Protein AF-A0A2G5SXM6-F1 (afdb_monomer_lite)

Secondary structure (DSSP, 8-state):
---------PPPHHHHHHHHHHHHHHHHHHHHHHHHHHHHHHHS-HHHHHHHHHHHHHHHHHHHHHHHHHTSSS--HHHHHHHHHHHHHHIIIIIIHHHHHHHHHHTSSTTSS-HHHHHHHHHHHHHHHH-GGGS-SGGGSPP---TTS-HHHHTT------SS-TT------SS--S---S---PPPPPP---------S---------S----GGGS--PPTTS-GGG----

Sequence (234 aa):
MDESGEEGYEPTSFLRGLYRSRCDKAIYAFEKAVETFRDYTIMHSHKFFSIPLTVSRTALALCLKIRDEISKENPDYALLADLTDQLLDYKRHVYDTMGSIAYHCIMENEWGFSRENLILTFEKWTNLLVDPASVSPDDRATVIYSDEDGEFWKIFKIQDIDILSDYSEDVVDYIEDEDNDDSNDVPPMPPTIQYENFQPGSRSASPAFSEDDDSFDKFISFRLGEFKEFDCSF

Foldseek 3Di:
DDDPDPPDDDDDPVLLVQLLVLLVLQLVLLVVLLVVLVVCLVQWFVLLSVLSNVLSVVLNVLSVVLNVQSPDPDHDVVVNVVSLVVSQCSCQLQLQLLLLLLCCLAVVDPQHPDLVSSVSSSVLNVVCVVDSPPRDPSSSDGDDDDPVNDPVSLSSPPPRSRSNDPPPPDPDDRDPPVDDDDDPDDDDDDDDDDDDDDDPDDDDDDPPPPVPDPDPVVRTDDDAPPDPRNPPDD

pLDDT: mean 70.7, std 22.88, range [26.72, 97.19]

Organism: NCBI:txid1611254

Structure (mmCIF, N/CA/C/O backbone):
data_AF-A0A2G5SXM6-F1
#
_entry.id   AF-A0A2G5SXM6-F1
#
loop_
_atom_site.group_PDB
_atom_site.id
_atom_site.type_symbol
_atom_site.label_atom_id
_atom_site.label_alt_id
_atom_site.label_comp_id
_atom_site.label_asym_id
_atom_site.label_entity_id
_atom_site.label_seq_id
_atom_site.pdbx_PDB_ins_code
_atom_site.Cartn_x
_atom_site.Cartn_y
_atom_site.Cartn_z
_atom_site.occupancy
_atom_site.B_iso_or_equiv
_atom_site.auth_seq_id
_atom_site.auth_comp_id
_atom_site.auth_asym_id
_atom_site.auth_atom_id
_atom_site.pdbx_PDB_model_num
ATOM 1 N N . MET A 1 1 ? -34.418 -20.746 35.468 1.00 43.62 1 MET A N 1
ATOM 2 C CA . MET A 1 1 ? -34.054 -20.405 34.083 1.00 43.62 1 MET A CA 1
ATOM 3 C C . MET A 1 1 ? -33.124 -19.234 34.247 1.00 43.62 1 MET A C 1
ATOM 5 O O . MET A 1 1 ? -33.606 -18.148 34.527 1.00 43.62 1 MET A O 1
ATOM 9 N N . ASP A 1 2 ? -31.828 -19.529 34.297 1.00 41.00 2 ASP A N 1
ATOM 10 C CA . ASP A 1 2 ? -30.791 -18.523 34.494 1.00 41.00 2 ASP A CA 1
ATOM 11 C C . ASP A 1 2 ? -30.528 -17.849 33.151 1.00 41.00 2 ASP A C 1
ATOM 13 O O . ASP A 1 2 ? -30.200 -18.513 32.167 1.00 41.00 2 ASP A O 1
ATOM 17 N N . GLU A 1 3 ? -30.742 -16.539 33.118 1.00 45.81 3 GLU A N 1
ATOM 18 C CA . GLU A 1 3 ? -30.325 -15.656 32.038 1.00 45.81 3 GLU A CA 1
ATOM 19 C C . GLU A 1 3 ? -28.817 -15.437 32.192 1.00 45.81 3 GLU A C 1
ATOM 21 O O . GLU A 1 3 ? -28.362 -14.667 33.036 1.00 45.81 3 GLU A O 1
ATOM 26 N N . SER A 1 4 ? -28.024 -16.168 31.413 1.00 43.78 4 SER A N 1
ATOM 27 C CA . SER A 1 4 ? -26.605 -15.880 31.239 1.00 43.78 4 SER A CA 1
ATOM 28 C C . SER A 1 4 ? -26.474 -14.603 30.410 1.00 43.78 4 SER A C 1
ATOM 30 O O . SER A 1 4 ? -26.594 -14.642 29.186 1.00 43.78 4 SER A O 1
ATOM 32 N N . GLY A 1 5 ? -26.275 -13.474 31.090 1.00 44.53 5 GLY A N 1
ATOM 33 C CA . GLY A 1 5 ? -25.822 -12.241 30.463 1.00 44.53 5 GLY A CA 1
ATOM 34 C C . GLY A 1 5 ? -24.415 -12.445 29.913 1.00 44.53 5 GLY A C 1
ATOM 35 O O . GLY A 1 5 ? -23.471 -12.629 30.678 1.00 44.53 5 GLY A O 1
ATOM 36 N N . GLU A 1 6 ? -24.286 -12.448 28.590 1.00 42.56 6 GLU A N 1
ATOM 37 C CA . GLU A 1 6 ? -23.007 -12.229 27.921 1.00 42.56 6 GLU A CA 1
ATOM 38 C C . GLU A 1 6 ? -22.594 -10.779 28.201 1.00 42.56 6 GLU A C 1
ATOM 40 O O . GLU A 1 6 ? -23.066 -9.842 27.557 1.00 42.56 6 GLU A O 1
ATOM 45 N N . GLU A 1 7 ? -21.764 -10.577 29.225 1.00 43.94 7 GLU A N 1
ATOM 46 C CA . GLU A 1 7 ? -21.039 -9.321 29.398 1.00 43.94 7 GLU A CA 1
ATOM 47 C C . GLU A 1 7 ? -20.079 -9.180 28.215 1.00 43.94 7 GLU A C 1
ATOM 49 O O . GLU A 1 7 ? -19.069 -9.881 28.120 1.00 43.94 7 GLU A O 1
ATOM 54 N N . GLY A 1 8 ? -20.438 -8.294 27.283 1.00 43.34 8 GLY A N 1
ATOM 55 C CA . GLY A 1 8 ? -19.554 -7.853 26.215 1.00 43.34 8 GLY A CA 1
ATOM 56 C C . GLY A 1 8 ? -18.250 -7.357 26.827 1.00 43.34 8 GLY A C 1
ATOM 57 O O . GLY A 1 8 ? -18.243 -6.444 27.650 1.00 43.34 8 GLY A O 1
ATOM 58 N N . TYR A 1 9 ? -17.152 -8.009 26.463 1.00 48.31 9 TYR A N 1
ATOM 59 C CA . TYR A 1 9 ? -15.819 -7.663 26.926 1.00 48.31 9 TYR A CA 1
ATOM 60 C C . TYR A 1 9 ? -15.445 -6.307 26.317 1.00 48.31 9 TYR A C 1
ATOM 62 O O . TYR A 1 9 ? -15.043 -6.248 25.159 1.00 48.31 9 TYR A O 1
ATOM 70 N N . GLU A 1 10 ? -15.628 -5.206 27.051 1.00 55.06 10 GLU A N 1
ATOM 71 C CA . GLU A 1 10 ? -15.102 -3.905 26.636 1.00 55.06 10 GLU A CA 1
ATOM 72 C C . GLU A 1 10 ? -13.575 -3.916 26.804 1.00 55.06 10 GLU A C 1
ATOM 74 O O . GLU A 1 10 ? -13.075 -4.088 27.923 1.00 55.06 10 GLU A O 1
ATOM 79 N N . PRO A 1 11 ? -12.798 -3.735 25.723 1.00 56.97 11 PRO A N 1
ATOM 80 C CA . PRO A 1 11 ? -11.355 -3.608 25.805 1.00 56.97 11 PRO A CA 1
ATOM 81 C C . PRO A 1 11 ? -10.974 -2.491 26.767 1.00 56.97 11 PRO A C 1
ATOM 83 O O . PRO A 1 11 ? -11.432 -1.352 26.662 1.00 56.97 11 PRO A O 1
ATOM 86 N N . THR A 1 12 ? -10.113 -2.837 27.721 1.00 65.56 12 THR A N 1
ATOM 87 C CA . THR A 1 12 ? -9.579 -1.887 28.698 1.00 65.56 12 THR A CA 1
ATOM 88 C C . THR A 1 12 ? -8.982 -0.658 27.997 1.00 65.56 12 THR A C 1
ATOM 90 O O . THR A 1 12 ? -8.478 -0.745 26.875 1.00 65.56 12 THR A O 1
ATOM 93 N N . SER A 1 13 ? -8.982 0.501 28.665 1.00 70.19 13 SER A N 1
ATOM 94 C CA . SER A 1 13 ? -8.405 1.751 28.133 1.00 70.19 13 SER A CA 1
ATOM 95 C C . SER A 1 13 ? -6.965 1.598 27.616 1.00 70.19 13 SER A C 1
ATOM 97 O O . SER A 1 13 ? -6.551 2.328 26.716 1.00 70.19 13 SER A O 1
ATOM 99 N N . PHE A 1 14 ? -6.226 0.620 28.146 1.00 74.94 14 PHE A N 1
ATOM 100 C CA . PHE A 1 14 ? -4.907 0.206 27.680 1.00 74.94 14 PHE A CA 1
ATOM 101 C C . PHE A 1 14 ? -4.925 -0.396 26.264 1.00 74.94 14 PHE A C 1
ATOM 103 O O . PHE A 1 14 ? -4.185 0.076 25.402 1.00 74.94 14 PHE A O 1
ATOM 110 N N . LEU A 1 15 ? -5.792 -1.380 25.995 1.00 78.56 15 LEU A N 1
ATOM 111 C CA . LEU A 1 15 ? -5.910 -2.026 24.676 1.00 78.56 15 LEU A CA 1
ATOM 112 C C . LEU A 1 15 ? -6.290 -1.017 23.595 1.00 78.56 15 LEU A C 1
ATOM 114 O O . LEU A 1 15 ? -5.719 -0.996 22.509 1.00 78.56 15 LEU A O 1
ATOM 118 N N . ARG A 1 16 ? -7.190 -0.096 23.938 1.00 80.19 16 ARG A N 1
ATOM 119 C CA . ARG A 1 16 ? -7.573 0.996 23.047 1.00 80.19 16 ARG A CA 1
ATOM 120 C C . ARG A 1 16 ? -6.392 1.908 22.689 1.00 80.19 16 ARG A C 1
ATOM 122 O O . ARG A 1 16 ? -6.274 2.336 21.542 1.00 80.19 16 ARG A O 1
ATOM 129 N N . GLY A 1 17 ? -5.513 2.197 23.651 1.00 83.25 17 GLY A N 1
ATOM 130 C CA . GLY A 1 17 ? -4.275 2.942 23.409 1.00 83.25 17 GLY A CA 1
ATOM 131 C C . GLY A 1 17 ? -3.297 2.184 22.506 1.00 83.25 17 GLY A C 1
ATOM 132 O O . GLY A 1 17 ? -2.708 2.782 21.605 1.00 83.25 17 GLY A O 1
ATOM 133 N N . LEU A 1 18 ? -3.173 0.869 22.699 1.00 85.19 18 LEU A N 1
ATOM 134 C CA . LEU A 1 18 ? -2.328 -0.003 21.883 1.00 85.19 18 LEU A CA 1
ATOM 135 C C . LEU A 1 18 ? -2.799 -0.058 20.422 1.00 85.19 18 LEU A C 1
ATOM 137 O O . LEU A 1 18 ? -2.004 0.201 19.517 1.00 85.19 18 LEU A O 1
ATOM 141 N N . TYR A 1 19 ? -4.088 -0.323 20.187 1.00 88.19 19 TYR A N 1
ATOM 142 C CA . TYR A 1 19 ? -4.662 -0.368 18.836 1.00 88.19 19 TYR A CA 1
ATOM 143 C C . TYR A 1 19 ? -4.505 0.969 18.113 1.00 88.19 19 TYR A C 1
ATOM 145 O O . TYR A 1 19 ? -4.153 1.007 16.935 1.00 88.19 19 TYR A O 1
ATOM 153 N N . ARG A 1 20 ? -4.694 2.082 18.832 1.00 89.31 20 ARG A N 1
ATOM 154 C CA . ARG A 1 20 ? -4.467 3.416 18.276 1.00 89.31 20 ARG A CA 1
ATOM 155 C C . ARG A 1 20 ? -3.012 3.618 17.855 1.00 89.31 20 ARG A C 1
ATOM 157 O O . ARG A 1 20 ? -2.782 4.026 16.727 1.00 89.31 20 ARG A O 1
ATOM 164 N N . SER A 1 21 ? -2.051 3.287 18.718 1.00 89.00 21 SER A N 1
ATOM 165 C CA . SER A 1 21 ? -0.617 3.410 18.414 1.00 89.00 21 SER A CA 1
ATOM 166 C C . SER A 1 21 ? -0.219 2.610 17.166 1.00 89.00 21 SER A C 1
ATOM 168 O O . SER A 1 21 ? 0.444 3.130 16.268 1.00 89.00 21 SER A O 1
ATOM 170 N N . ARG A 1 22 ? -0.695 1.363 17.053 1.00 87.94 22 ARG A N 1
ATOM 171 C CA . ARG A 1 22 ? -0.488 0.522 15.861 1.00 87.94 22 ARG A CA 1
ATOM 172 C C . ARG A 1 22 ? -1.092 1.137 14.604 1.00 87.94 22 ARG A C 1
ATOM 174 O O . ARG A 1 22 ? -0.442 1.181 13.563 1.00 87.94 22 ARG A O 1
ATOM 181 N N . CYS A 1 23 ? -2.321 1.632 14.711 1.00 92.06 23 CYS A N 1
ATOM 182 C CA . CYS A 1 23 ? -2.997 2.288 13.603 1.00 92.06 23 CYS A CA 1
ATOM 183 C C . CYS A 1 23 ? -2.276 3.575 13.171 1.00 92.06 23 CYS A C 1
ATOM 185 O O . CYS A 1 23 ? -2.151 3.822 11.976 1.00 92.06 23 CYS A O 1
ATOM 187 N N . ASP A 1 24 ? -1.769 4.370 14.114 1.00 91.12 24 ASP A N 1
ATOM 188 C CA . ASP A 1 24 ? -1.034 5.607 13.830 1.00 91.12 24 ASP A CA 1
ATOM 189 C C . ASP A 1 24 ? 0.297 5.313 13.108 1.00 91.12 24 ASP A C 1
ATOM 191 O O . ASP A 1 24 ? 0.622 5.988 12.131 1.00 91.12 24 ASP A O 1
ATOM 195 N N . LYS A 1 25 ? 1.019 4.249 13.494 1.00 88.50 25 LYS A N 1
ATOM 196 C CA . LYS A 1 25 ? 2.209 3.772 12.758 1.00 88.50 25 LYS A CA 1
ATOM 197 C C . LYS A 1 25 ? 1.873 3.363 11.318 1.00 88.50 25 LYS A C 1
ATOM 199 O O . LYS A 1 25 ? 2.577 3.742 10.384 1.00 88.50 25 LYS A O 1
ATOM 204 N N . ALA A 1 26 ? 0.776 2.631 11.124 1.00 91.31 26 ALA A N 1
ATOM 205 C CA . ALA A 1 26 ? 0.317 2.231 9.794 1.00 91.31 26 ALA A CA 1
ATOM 206 C C . ALA A 1 26 ? -0.092 3.426 8.921 1.00 91.31 26 ALA A C 1
ATOM 208 O O . ALA A 1 26 ? 0.200 3.457 7.725 1.00 91.31 26 ALA A O 1
ATOM 209 N N . ILE A 1 27 ? -0.759 4.418 9.521 1.00 94.06 27 ILE A N 1
ATOM 210 C CA . ILE A 1 27 ? -1.094 5.684 8.862 1.00 94.06 27 ILE A CA 1
ATOM 211 C C . ILE A 1 27 ? 0.185 6.374 8.406 1.00 94.06 27 ILE A C 1
ATOM 213 O O . ILE A 1 27 ? 0.288 6.682 7.224 1.00 94.06 27 ILE A O 1
ATOM 217 N N . TYR A 1 28 ? 1.166 6.543 9.295 1.00 91.69 28 TYR A N 1
ATOM 218 C CA . TYR A 1 28 ? 2.438 7.179 8.955 1.00 91.69 28 TYR A CA 1
ATOM 219 C C . TYR A 1 28 ? 3.128 6.493 7.768 1.00 91.69 28 TYR A C 1
ATOM 221 O O . TYR A 1 28 ? 3.511 7.155 6.803 1.00 91.69 28 TYR A O 1
ATOM 229 N N . ALA A 1 29 ? 3.215 5.159 7.789 1.00 90.69 29 ALA A N 1
ATOM 230 C CA . ALA A 1 29 ? 3.832 4.390 6.711 1.00 90.69 29 ALA A CA 1
ATOM 231 C C . ALA A 1 29 ? 3.132 4.613 5.357 1.00 90.69 29 ALA A C 1
ATOM 233 O O . ALA A 1 29 ? 3.791 4.876 4.347 1.00 90.69 29 ALA A O 1
ATOM 234 N N . PHE A 1 30 ? 1.795 4.567 5.316 1.00 94.12 30 PHE A N 1
ATOM 235 C CA . PHE A 1 30 ? 1.070 4.809 4.067 1.00 94.12 30 PHE A CA 1
ATOM 236 C C . PHE A 1 30 ? 1.018 6.284 3.663 1.00 94.12 30 PHE A C 1
ATOM 238 O O . PHE A 1 30 ? 0.992 6.566 2.467 1.00 94.12 30 PHE A O 1
ATOM 245 N N . GLU A 1 31 ? 1.036 7.232 4.600 1.00 94.62 31 GLU A N 1
ATOM 246 C CA . GLU A 1 31 ? 1.193 8.658 4.292 1.00 94.62 31 GLU A CA 1
ATOM 247 C C . GLU A 1 31 ? 2.523 8.908 3.585 1.00 94.62 31 GLU A C 1
ATOM 249 O O . GLU A 1 31 ? 2.538 9.569 2.543 1.00 94.62 31 GLU A O 1
ATOM 254 N N . LYS A 1 32 ? 3.610 8.307 4.083 1.00 91.75 32 LYS A N 1
ATOM 255 C CA . LYS A 1 32 ? 4.922 8.365 3.436 1.00 91.75 32 LYS A CA 1
ATOM 256 C C . LYS A 1 32 ? 4.905 7.736 2.052 1.00 91.75 32 LYS A C 1
ATOM 258 O O . LYS A 1 32 ? 5.321 8.385 1.099 1.00 91.75 32 LYS A O 1
ATOM 263 N N . ALA A 1 33 ? 4.325 6.547 1.897 1.00 91.44 33 ALA A N 1
ATOM 264 C CA . ALA A 1 33 ? 4.180 5.934 0.577 1.00 91.44 33 ALA A CA 1
ATOM 265 C C . ALA A 1 33 ? 3.380 6.823 -0.399 1.00 91.44 33 ALA A C 1
ATOM 267 O O . ALA A 1 33 ? 3.771 6.993 -1.554 1.00 91.44 33 ALA A O 1
ATOM 268 N N . VAL A 1 34 ? 2.277 7.433 0.052 1.00 95.38 34 VAL A N 1
ATOM 269 C CA . VAL A 1 34 ? 1.465 8.353 -0.763 1.00 95.38 34 VAL A CA 1
ATOM 270 C C . VAL A 1 34 ? 2.248 9.605 -1.151 1.00 95.38 34 VAL A C 1
ATOM 272 O O . VAL A 1 34 ? 2.151 10.037 -2.301 1.00 95.38 34 VAL A O 1
ATOM 275 N N . GLU A 1 35 ? 2.992 10.198 -0.219 1.00 93.44 35 GLU A N 1
ATOM 276 C CA . GLU A 1 35 ? 3.870 11.343 -0.470 1.00 93.44 35 GLU A CA 1
ATOM 277 C C . GLU A 1 35 ? 4.921 10.996 -1.530 1.00 93.44 35 GLU A C 1
ATOM 279 O O . GLU A 1 35 ? 4.975 11.654 -2.570 1.00 93.44 35 GLU A O 1
ATOM 284 N N . THR A 1 36 ? 5.650 9.897 -1.342 1.00 90.50 36 THR A N 1
ATOM 285 C CA . THR A 1 36 ? 6.683 9.439 -2.275 1.00 90.50 36 THR A CA 1
ATOM 286 C C . THR A 1 36 ? 6.118 9.148 -3.665 1.00 90.50 36 THR A C 1
ATOM 288 O O . THR A 1 36 ? 6.626 9.665 -4.660 1.00 90.50 36 THR A O 1
ATOM 291 N N . PHE A 1 37 ? 5.026 8.382 -3.777 1.00 91.94 37 PHE A N 1
ATOM 292 C CA . PHE A 1 37 ? 4.437 8.085 -5.087 1.00 91.94 37 PHE A CA 1
ATOM 293 C C . PHE A 1 37 ? 3.838 9.321 -5.758 1.00 91.94 37 PHE A C 1
ATOM 295 O O . PHE A 1 37 ? 3.902 9.439 -6.983 1.00 91.94 37 PHE A O 1
ATOM 302 N N . ARG A 1 38 ? 3.279 10.266 -4.991 1.00 92.88 38 ARG A N 1
ATOM 303 C CA . ARG A 1 38 ? 2.838 11.558 -5.534 1.00 92.88 38 ARG A CA 1
ATOM 304 C C . ARG A 1 38 ? 4.023 12.300 -6.134 1.00 92.88 38 ARG A C 1
ATOM 306 O O . ARG A 1 38 ? 3.915 12.780 -7.261 1.00 92.88 38 ARG A O 1
ATOM 313 N N . ASP A 1 39 ? 5.140 12.359 -5.432 1.00 89.00 39 ASP A N 1
ATOM 314 C CA . ASP A 1 39 ? 6.320 13.060 -5.917 1.00 89.00 39 ASP A CA 1
ATOM 315 C C . ASP A 1 39 ? 6.888 12.354 -7.163 1.00 89.00 39 ASP A C 1
ATOM 317 O O . ASP A 1 39 ? 7.191 13.015 -8.157 1.00 89.00 39 ASP A O 1
ATOM 321 N N . TYR A 1 40 ? 6.871 11.018 -7.215 1.00 86.50 40 TYR A N 1
ATOM 322 C CA . TYR A 1 40 ? 7.218 10.260 -8.426 1.00 86.50 40 TYR A CA 1
ATOM 323 C C . TYR A 1 40 ? 6.269 10.503 -9.601 1.00 86.50 40 TYR A C 1
ATOM 325 O O . TYR A 1 40 ? 6.722 10.551 -10.747 1.00 86.50 40 TYR A O 1
ATOM 333 N N . THR A 1 41 ? 4.972 10.723 -9.361 1.00 86.44 41 THR A N 1
ATOM 334 C CA . THR A 1 41 ? 4.049 11.099 -10.447 1.00 86.44 41 THR A CA 1
ATOM 335 C C . THR A 1 41 ? 4.391 12.456 -11.068 1.00 86.44 41 THR A C 1
ATOM 337 O O . THR A 1 41 ? 4.079 12.678 -12.237 1.00 86.44 41 THR A O 1
ATOM 340 N N . ILE A 1 42 ? 5.024 13.352 -10.302 1.00 83.25 42 ILE A N 1
ATOM 341 C CA . ILE A 1 42 ? 5.422 14.697 -10.738 1.00 83.25 42 ILE A CA 1
ATOM 342 C C . ILE A 1 42 ? 6.797 14.662 -11.411 1.00 83.25 42 ILE A C 1
ATOM 344 O O . ILE A 1 42 ? 6.990 15.296 -12.447 1.00 83.25 42 ILE A O 1
ATOM 348 N N . MET A 1 43 ? 7.753 13.950 -10.812 1.00 80.19 43 MET A N 1
ATOM 349 C CA . MET A 1 43 ? 9.154 13.941 -11.245 1.00 80.19 43 MET A CA 1
ATOM 350 C C . MET A 1 43 ? 9.419 12.977 -12.404 1.00 80.19 43 MET A C 1
ATOM 352 O O . MET A 1 43 ? 10.329 13.211 -13.198 1.00 80.19 43 MET A O 1
ATOM 356 N N . HIS A 1 44 ? 8.619 11.917 -12.526 1.00 81.56 44 HIS A N 1
ATOM 357 C CA . HIS A 1 44 ? 8.850 10.835 -13.481 1.00 81.56 44 HIS A CA 1
ATOM 358 C C . HIS A 1 44 ? 7.606 10.593 -14.349 1.00 81.56 44 HIS A C 1
ATOM 360 O O . HIS A 1 44 ? 7.129 11.492 -15.042 1.00 81.56 44 HIS A O 1
ATOM 366 N N . SER A 1 45 ? 7.075 9.367 -14.358 1.00 83.31 45 SER A N 1
ATOM 367 C CA . SER A 1 45 ? 5.905 9.003 -15.153 1.00 83.31 45 SER A CA 1
ATOM 368 C C . SER A 1 45 ? 4.634 9.049 -14.313 1.00 83.31 45 SER A C 1
ATOM 370 O O . SER A 1 45 ? 4.341 8.121 -13.556 1.00 83.31 45 SER A O 1
ATOM 372 N N . HIS A 1 46 ? 3.824 10.093 -14.510 1.00 83.62 46 HIS A N 1
ATOM 373 C CA . HIS A 1 46 ? 2.500 10.198 -13.891 1.00 83.62 46 HIS A CA 1
ATOM 374 C C . HIS A 1 46 ? 1.674 8.920 -14.081 1.00 83.62 46 HIS A C 1
ATOM 376 O O . HIS A 1 46 ? 1.046 8.437 -13.144 1.00 83.62 46 HIS A O 1
ATOM 382 N N . LYS A 1 47 ? 1.687 8.346 -15.291 1.00 83.81 47 LYS A N 1
ATOM 383 C CA . LYS A 1 47 ? 0.887 7.161 -15.610 1.00 83.81 47 LYS A CA 1
ATOM 384 C C . LYS A 1 47 ? 1.390 5.921 -14.878 1.00 83.81 47 LYS A C 1
ATOM 386 O O . LYS A 1 47 ? 0.576 5.252 -14.249 1.00 83.81 47 LYS A O 1
ATOM 391 N N . PHE A 1 48 ? 2.695 5.648 -14.904 1.00 86.88 48 PHE A N 1
ATOM 392 C CA . PHE A 1 48 ? 3.260 4.472 -14.237 1.00 86.88 48 PHE A CA 1
ATOM 393 C C . PHE A 1 48 ? 3.003 4.499 -12.724 1.00 86.88 48 PHE A C 1
ATOM 395 O O . PHE A 1 48 ? 2.482 3.539 -12.164 1.00 86.88 48 PHE A O 1
ATOM 402 N N . PHE A 1 49 ? 3.266 5.638 -12.077 1.00 90.19 49 PHE A N 1
ATOM 403 C CA . PHE A 1 49 ? 3.133 5.779 -10.626 1.00 90.19 49 PHE A CA 1
ATOM 404 C C . PHE A 1 49 ? 1.695 6.060 -10.147 1.00 90.19 49 PHE A C 1
ATOM 406 O O . PHE A 1 49 ? 1.434 6.056 -8.944 1.00 90.19 49 PHE A O 1
ATOM 413 N N . SER A 1 50 ? 0.731 6.256 -11.055 1.00 90.44 50 SER A N 1
ATOM 414 C CA . SER A 1 50 ? -0.676 6.478 -10.681 1.00 90.44 50 SER A CA 1
ATOM 415 C C . SER A 1 50 ? -1.325 5.269 -10.000 1.00 90.44 50 SER A C 1
ATOM 417 O O . SER A 1 50 ? -2.130 5.444 -9.082 1.00 90.44 50 SER A O 1
ATOM 419 N N . ILE A 1 51 ? -0.965 4.049 -10.416 1.00 93.88 51 ILE A N 1
ATOM 420 C CA . ILE A 1 51 ? -1.465 2.811 -9.811 1.00 93.88 51 ILE A CA 1
ATOM 421 C C . ILE A 1 51 ? -0.970 2.666 -8.367 1.00 93.88 51 ILE A C 1
ATOM 423 O O . ILE A 1 51 ? -1.825 2.642 -7.476 1.00 93.88 51 ILE A O 1
ATOM 427 N N . PRO A 1 52 ? 0.350 2.642 -8.088 1.00 94.19 52 PRO A N 1
ATOM 428 C CA . PRO A 1 52 ? 0.826 2.496 -6.718 1.00 94.19 52 PRO A CA 1
ATOM 429 C C . PRO A 1 52 ? 0.353 3.635 -5.814 1.00 94.19 52 PRO A C 1
ATOM 431 O O . PRO A 1 52 ? -0.097 3.370 -4.703 1.00 94.19 52 PRO A O 1
ATOM 434 N N . LEU A 1 53 ? 0.292 4.876 -6.314 1.00 94.81 53 LEU A N 1
ATOM 435 C CA . LEU A 1 53 ? -0.307 5.989 -5.571 1.00 94.81 53 LEU A CA 1
ATOM 436 C C . LEU A 1 53 ? -1.765 5.709 -5.165 1.00 94.81 53 LEU A C 1
ATOM 438 O O . LEU A 1 53 ? -2.171 6.002 -4.039 1.00 94.81 53 LEU A O 1
ATOM 442 N N . THR A 1 54 ? -2.574 5.174 -6.078 1.00 95.31 54 THR A N 1
ATOM 443 C CA . THR A 1 54 ? -3.988 4.863 -5.812 1.00 95.31 54 THR A CA 1
ATOM 444 C C . THR A 1 54 ? -4.127 3.747 -4.780 1.00 95.31 54 THR A C 1
ATOM 446 O O . THR A 1 54 ? -4.961 3.834 -3.873 1.00 95.31 54 THR A O 1
ATOM 449 N N . VAL A 1 55 ? -3.284 2.724 -4.888 1.00 95.31 55 VAL A N 1
ATOM 450 C CA . VAL A 1 55 ? -3.251 1.594 -3.957 1.00 95.31 55 VAL A CA 1
ATOM 451 C C . VAL A 1 55 ? -2.827 2.051 -2.553 1.00 95.31 55 VAL A C 1
ATOM 453 O O . VAL A 1 55 ? -3.552 1.784 -1.593 1.00 95.31 55 VAL A O 1
ATOM 456 N N . SER A 1 56 ? -1.757 2.846 -2.417 1.00 95.19 56 SER A N 1
ATOM 457 C CA . SER A 1 56 ? -1.338 3.419 -1.123 1.00 95.19 56 SER A CA 1
ATOM 458 C C . SER A 1 56 ? -2.420 4.310 -0.505 1.00 95.19 56 SER A C 1
ATOM 460 O O . SER A 1 56 ? -2.678 4.228 0.693 1.00 95.19 56 SER A O 1
ATOM 462 N N . ARG A 1 57 ? -3.115 5.127 -1.311 1.00 96.81 57 ARG A N 1
ATOM 463 C CA . ARG A 1 57 ? -4.236 5.959 -0.830 1.00 96.81 57 ARG A CA 1
ATOM 464 C C . ARG A 1 57 ? -5.402 5.128 -0.305 1.00 96.81 57 ARG A C 1
ATOM 466 O O . ARG A 1 57 ? -6.040 5.526 0.666 1.00 96.81 57 ARG A O 1
ATOM 473 N N . THR A 1 58 ? -5.688 3.999 -0.946 1.00 96.19 58 THR A N 1
ATOM 474 C CA . THR A 1 58 ? -6.774 3.103 -0.531 1.00 96.19 58 THR A CA 1
ATOM 475 C C . THR A 1 58 ? -6.451 2.453 0.811 1.00 96.19 58 THR A C 1
ATOM 477 O O . THR A 1 58 ? -7.293 2.467 1.709 1.00 96.19 58 THR A O 1
ATOM 480 N N . ALA A 1 59 ? -5.218 1.972 0.985 1.00 95.06 59 ALA A N 1
ATOM 481 C CA . ALA A 1 59 ? -4.764 1.421 2.257 1.00 95.06 59 ALA A CA 1
ATOM 482 C C . ALA A 1 59 ? -4.759 2.484 3.372 1.00 95.06 59 ALA A C 1
ATOM 484 O O . ALA A 1 59 ? -5.322 2.253 4.441 1.00 95.06 59 ALA A O 1
ATOM 485 N N . LEU A 1 60 ? -4.253 3.693 3.091 1.00 96.06 60 LEU A N 1
ATOM 486 C CA . LEU A 1 60 ? -4.316 4.826 4.022 1.00 96.06 60 LEU A CA 1
ATOM 487 C C . LEU A 1 60 ? -5.757 5.135 4.454 1.00 96.06 60 LEU A C 1
ATOM 489 O O . LEU A 1 60 ? -6.024 5.334 5.637 1.00 96.06 60 LEU A O 1
ATOM 493 N N . ALA A 1 61 ? -6.704 5.151 3.513 1.00 97.19 61 ALA A N 1
ATOM 494 C CA . ALA A 1 61 ? -8.106 5.415 3.820 1.00 97.19 61 ALA A CA 1
ATOM 495 C C . ALA A 1 61 ? -8.725 4.343 4.735 1.00 97.19 61 ALA A C 1
ATOM 497 O O . ALA A 1 61 ? -9.558 4.680 5.578 1.00 97.19 61 ALA A O 1
ATOM 498 N N . LEU A 1 62 ? -8.327 3.073 4.601 1.00 95.94 62 LEU A N 1
ATOM 499 C CA . LEU A 1 62 ? -8.736 2.010 5.524 1.00 95.94 62 LEU A CA 1
ATOM 500 C C . LEU A 1 62 ? -8.154 2.243 6.923 1.00 95.94 62 LEU A C 1
ATOM 502 O O . LEU A 1 62 ? -8.911 2.225 7.893 1.00 95.94 62 LEU A O 1
ATOM 506 N N . CYS A 1 63 ? -6.862 2.567 7.033 1.00 95.69 63 CYS A N 1
ATOM 507 C CA . CYS A 1 63 ? -6.239 2.894 8.319 1.00 95.69 63 CYS A CA 1
ATOM 508 C C . CYS A 1 63 ? -6.921 4.091 9.002 1.00 95.69 63 CYS A C 1
ATOM 510 O O . CYS A 1 63 ? -7.219 4.043 10.193 1.00 95.69 63 CYS A O 1
ATOM 512 N N . LEU A 1 64 ? -7.242 5.150 8.254 1.00 96.56 64 LEU A N 1
ATOM 513 C CA . LEU A 1 64 ? -7.948 6.317 8.795 1.00 96.56 64 LEU A CA 1
ATOM 514 C C . LEU A 1 64 ? -9.344 5.951 9.320 1.00 96.56 64 LEU A C 1
ATOM 516 O O . LEU A 1 64 ? -9.709 6.388 10.409 1.00 96.56 64 LEU A O 1
ATOM 520 N N . LYS A 1 65 ? -10.098 5.105 8.603 1.00 97.06 65 LYS A N 1
ATOM 521 C CA . LYS A 1 65 ? -11.403 4.605 9.074 1.00 97.06 65 LYS A CA 1
ATOM 522 C C . LYS A 1 65 ? -11.274 3.811 10.374 1.00 97.06 65 LYS A C 1
ATOM 524 O O . LYS A 1 65 ? -12.075 4.015 11.283 1.00 97.06 65 LYS A O 1
ATOM 529 N N . ILE A 1 66 ? -10.262 2.948 10.473 1.00 95.31 66 ILE A N 1
ATOM 530 C CA . ILE A 1 66 ? -9.978 2.176 11.690 1.00 95.31 66 ILE A CA 1
ATOM 531 C C . ILE A 1 66 ? -9.649 3.122 12.851 1.00 95.31 66 ILE A C 1
ATOM 533 O O . ILE A 1 66 ? -10.251 3.016 13.919 1.00 95.31 66 ILE A O 1
ATOM 537 N N . ARG A 1 67 ? -8.761 4.102 12.643 1.00 95.56 67 ARG A N 1
ATOM 538 C CA . ARG A 1 67 ? -8.413 5.109 13.659 1.00 95.56 67 ARG A CA 1
ATOM 539 C C . ARG A 1 67 ? -9.638 5.887 14.136 1.00 95.56 67 ARG A C 1
ATOM 541 O O . ARG A 1 67 ? -9.786 6.121 15.339 1.00 95.56 67 ARG A O 1
ATOM 548 N N . ASP A 1 68 ? -10.495 6.309 13.212 1.00 95.62 68 ASP A N 1
ATOM 549 C CA . ASP A 1 68 ? -11.694 7.082 13.529 1.00 95.62 68 ASP A CA 1
ATOM 550 C C . ASP A 1 68 ? -12.678 6.251 14.372 1.00 95.62 68 ASP A C 1
ATOM 552 O O . ASP A 1 68 ? -13.232 6.763 15.346 1.00 95.62 68 ASP A O 1
ATOM 556 N N . GLU A 1 69 ? -12.829 4.958 14.073 1.00 94.88 69 GLU A N 1
ATOM 557 C CA . GLU A 1 69 ? -13.647 4.023 14.853 1.00 94.88 69 GLU A CA 1
ATOM 558 C C . GLU A 1 69 ? -13.066 3.769 16.257 1.00 94.88 69 GLU A C 1
ATOM 560 O O . GLU A 1 69 ? -13.779 3.930 17.250 1.00 94.88 69 GLU A O 1
ATOM 565 N N . ILE A 1 70 ? -11.755 3.503 16.374 1.00 92.31 70 ILE A N 1
ATOM 566 C CA . ILE A 1 70 ? -11.041 3.371 17.666 1.00 92.31 70 ILE A CA 1
ATOM 567 C C . ILE A 1 70 ? -11.209 4.639 18.523 1.00 92.31 70 ILE A C 1
ATOM 569 O O . ILE A 1 70 ? -11.210 4.589 19.758 1.00 92.31 70 ILE A O 1
ATOM 573 N N . SER A 1 71 ? -11.342 5.805 17.893 1.00 92.12 71 SER A N 1
ATOM 574 C CA . SER A 1 71 ? -11.424 7.100 18.576 1.00 92.12 71 SER A CA 1
ATOM 575 C C . SER A 1 71 ? -12.820 7.440 19.111 1.00 92.12 71 SER A C 1
ATOM 577 O O . SER A 1 71 ? -12.945 8.374 19.905 1.00 92.12 71 SER A O 1
ATOM 579 N N . LYS A 1 72 ? -13.862 6.673 18.776 1.00 91.94 72 LYS A N 1
ATOM 580 C CA . LYS A 1 72 ? -15.223 6.901 19.293 1.00 91.94 72 LYS A CA 1
ATOM 581 C C . LYS A 1 72 ? -15.340 6.622 20.784 1.00 91.94 72 LYS A C 1
ATOM 583 O O . LYS A 1 72 ? -14.630 5.792 21.333 1.00 91.94 72 LYS A O 1
ATOM 588 N N . GLU A 1 73 ? -16.260 7.306 21.459 1.00 88.44 73 GLU A N 1
ATOM 589 C CA . GLU A 1 73 ? -16.548 7.045 22.876 1.00 88.44 73 GLU A CA 1
ATOM 590 C C . GLU A 1 73 ? -16.904 5.567 23.106 1.00 88.44 73 GLU A C 1
ATOM 592 O O . GLU A 1 73 ? -16.318 4.946 23.987 1.00 88.44 73 GLU A O 1
ATOM 597 N N . ASN A 1 74 ? -17.735 5.007 22.217 1.00 87.88 74 ASN A N 1
ATOM 598 C CA . ASN A 1 74 ? -18.093 3.590 22.153 1.00 87.88 74 ASN A CA 1
ATOM 599 C C . ASN A 1 74 ? -17.707 3.022 20.769 1.00 87.88 74 ASN A C 1
ATOM 601 O O . ASN A 1 74 ? -18.476 3.210 19.820 1.00 87.88 74 ASN A O 1
ATOM 605 N N . PRO A 1 75 ? -16.517 2.411 20.614 1.00 88.94 75 PRO A N 1
ATOM 606 C CA . PRO A 1 75 ? -16.098 1.781 19.360 1.00 88.94 75 PRO A CA 1
ATOM 607 C C . PRO A 1 75 ? -16.957 0.562 19.009 1.00 88.94 75 PRO A C 1
ATOM 609 O O . PRO A 1 75 ? -17.274 -0.249 19.881 1.00 88.94 75 PRO A O 1
ATOM 612 N N . ASP A 1 76 ? -17.293 0.399 17.731 1.00 90.75 76 ASP A N 1
ATOM 613 C CA . ASP A 1 76 ? -17.888 -0.836 17.220 1.00 90.75 76 ASP A CA 1
ATOM 614 C C . ASP A 1 76 ? -16.781 -1.856 16.907 1.00 90.75 76 ASP A C 1
ATOM 616 O O . ASP A 1 76 ? -16.108 -1.781 15.879 1.00 90.75 76 ASP A O 1
ATOM 620 N N . TYR A 1 77 ? -16.574 -2.814 17.813 1.00 86.88 77 TYR A N 1
ATOM 621 C CA . TYR A 1 77 ? -15.524 -3.826 17.670 1.00 86.88 77 TYR A CA 1
ATOM 622 C C . TYR A 1 77 ? -15.775 -4.832 16.544 1.00 86.88 77 TYR A C 1
ATOM 624 O O . TYR A 1 77 ? -14.809 -5.366 16.002 1.00 86.88 77 TYR A O 1
ATOM 632 N N . ALA A 1 78 ? -17.034 -5.067 16.160 1.00 88.31 78 ALA A N 1
ATOM 633 C CA . ALA A 1 78 ? -17.334 -5.914 15.008 1.00 88.31 78 ALA A CA 1
ATOM 634 C C . ALA A 1 78 ? -16.922 -5.202 13.715 1.00 88.31 78 ALA A C 1
ATOM 636 O O . ALA A 1 78 ? -16.223 -5.777 12.885 1.00 88.31 78 ALA A O 1
ATOM 637 N N . LEU A 1 79 ? -17.257 -3.913 13.596 1.00 91.69 79 LEU A N 1
ATOM 638 C CA . LEU A 1 79 ? -16.807 -3.092 12.475 1.00 91.69 79 LEU A CA 1
ATOM 639 C C . LEU A 1 79 ? -15.278 -2.934 12.446 1.00 91.69 79 LEU A C 1
ATOM 641 O O . LEU A 1 79 ? -14.688 -2.947 11.368 1.00 91.69 79 LEU A O 1
ATOM 645 N N . LEU A 1 80 ? -14.626 -2.785 13.604 1.00 91.19 80 LEU A N 1
ATOM 646 C CA . LEU A 1 80 ? -13.163 -2.740 13.683 1.00 91.19 80 LEU A CA 1
ATOM 647 C C . LEU A 1 80 ? -12.530 -4.023 13.148 1.00 91.19 80 LEU A C 1
ATOM 649 O O . LEU A 1 80 ? -11.608 -3.927 12.341 1.00 91.19 80 LEU A O 1
ATOM 653 N N . ALA A 1 81 ? -13.038 -5.189 13.554 1.00 88.94 81 ALA A N 1
ATOM 654 C CA . ALA A 1 81 ? -12.568 -6.474 13.046 1.00 88.94 81 ALA A CA 1
ATOM 655 C C . ALA A 1 81 ? -12.736 -6.559 11.522 1.00 88.94 81 ALA A C 1
ATOM 657 O O . ALA A 1 81 ? -11.756 -6.790 10.816 1.00 88.94 81 ALA A O 1
ATOM 658 N N . ASP A 1 82 ? -13.925 -6.233 11.005 1.00 92.81 82 ASP A N 1
ATOM 659 C CA . ASP A 1 82 ? -14.199 -6.237 9.563 1.00 92.81 82 ASP A CA 1
ATOM 660 C C . ASP A 1 82 ? -13.270 -5.291 8.781 1.00 92.81 82 ASP A C 1
ATOM 662 O O . ASP A 1 82 ? -12.851 -5.599 7.663 1.00 92.81 82 ASP A O 1
ATOM 666 N N . LEU A 1 83 ? -12.968 -4.107 9.326 1.00 94.31 83 LEU A N 1
ATOM 667 C CA . LEU A 1 83 ? -12.068 -3.139 8.693 1.00 94.31 83 LEU A CA 1
ATOM 668 C C . LEU A 1 83 ? -10.604 -3.588 8.751 1.00 94.31 83 LEU A C 1
ATOM 670 O O . LEU A 1 83 ? -9.868 -3.365 7.788 1.00 94.31 83 LEU A O 1
ATOM 674 N N . THR A 1 84 ? -10.174 -4.196 9.857 1.00 91.88 84 THR A N 1
ATOM 675 C CA . THR A 1 84 ? -8.823 -4.751 9.995 1.00 91.88 84 THR A CA 1
ATOM 676 C C . THR A 1 84 ? -8.618 -5.929 9.051 1.00 91.88 84 THR A C 1
ATOM 678 O O . THR A 1 84 ? -7.618 -5.935 8.338 1.00 91.88 84 THR A O 1
ATOM 681 N N . ASP A 1 85 ? -9.581 -6.842 8.942 1.00 91.38 85 ASP A N 1
ATOM 682 C CA . ASP A 1 85 ? -9.527 -7.948 7.981 1.00 91.38 8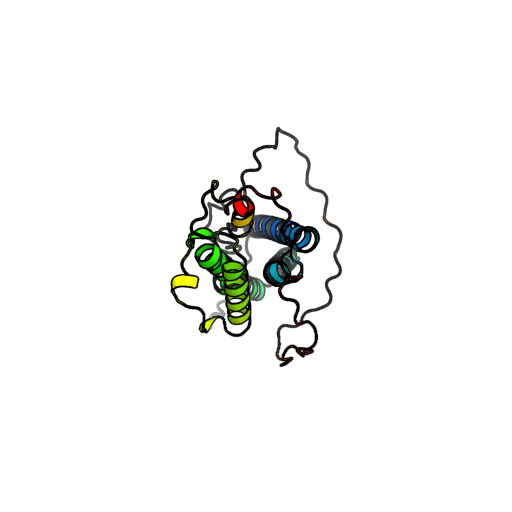5 ASP A CA 1
ATOM 683 C C . ASP A 1 85 ? -9.460 -7.423 6.541 1.00 91.38 85 ASP A C 1
ATOM 685 O O . ASP A 1 85 ? -8.606 -7.843 5.762 1.00 91.38 85 ASP A O 1
ATOM 689 N N . GLN A 1 86 ? -10.276 -6.418 6.199 1.00 94.06 86 GLN A N 1
ATOM 690 C CA . GLN A 1 86 ? -10.203 -5.753 4.893 1.00 94.06 86 GLN A CA 1
ATOM 691 C C . GLN A 1 86 ? -8.834 -5.120 4.623 1.00 94.06 86 GLN A C 1
ATOM 693 O O . GLN A 1 86 ? -8.339 -5.202 3.499 1.00 94.06 86 GLN A O 1
ATOM 698 N N . LEU A 1 87 ? -8.224 -4.471 5.618 1.00 94.00 87 LEU A N 1
ATOM 699 C CA . LEU A 1 87 ? -6.892 -3.881 5.480 1.00 94.00 87 LEU A CA 1
ATOM 700 C C . LEU A 1 87 ? -5.825 -4.959 5.276 1.00 94.00 87 LEU A C 1
ATOM 702 O O . LEU A 1 87 ? -4.988 -4.809 4.386 1.00 94.00 87 LEU A O 1
ATOM 706 N N . LEU A 1 88 ? -5.863 -6.032 6.067 1.00 91.12 88 LEU A N 1
ATOM 707 C CA . LEU A 1 88 ? -4.927 -7.151 5.978 1.00 91.12 88 LEU A CA 1
ATOM 708 C C . LEU A 1 88 ? -5.027 -7.855 4.622 1.00 91.12 88 LEU A C 1
ATOM 710 O O . LEU A 1 88 ? -4.005 -8.062 3.963 1.00 91.12 88 LEU A O 1
ATOM 714 N N . ASP A 1 89 ? -6.245 -8.154 4.171 1.00 90.88 89 ASP A N 1
ATOM 715 C CA . ASP A 1 89 ? -6.491 -8.767 2.866 1.00 90.88 89 ASP A CA 1
ATOM 716 C C . ASP A 1 89 ? -6.057 -7.842 1.727 1.00 90.88 89 ASP A C 1
ATOM 718 O O . ASP A 1 89 ? -5.366 -8.281 0.805 1.00 90.88 89 ASP A O 1
ATOM 722 N N . TYR A 1 90 ? -6.403 -6.552 1.791 1.00 92.50 90 TYR A N 1
ATOM 723 C CA . TYR A 1 90 ? -6.006 -5.580 0.773 1.00 92.50 90 TYR A CA 1
ATOM 724 C C . TYR A 1 90 ? -4.485 -5.413 0.710 1.00 92.50 90 TYR A C 1
ATOM 726 O O . TYR A 1 90 ? -3.901 -5.423 -0.375 1.00 92.50 90 TYR A O 1
ATOM 734 N N . LYS A 1 91 ? -3.821 -5.306 1.865 1.00 90.38 91 LYS A N 1
ATOM 735 C CA . LYS A 1 91 ? -2.362 -5.224 1.941 1.00 90.38 91 LYS A CA 1
ATOM 736 C C . LYS A 1 91 ? -1.730 -6.466 1.315 1.00 90.38 91 LYS A C 1
ATOM 738 O O . LYS A 1 91 ? -0.973 -6.339 0.358 1.00 90.38 91 LYS A O 1
ATOM 743 N N . ARG A 1 92 ? -2.095 -7.659 1.784 1.00 88.62 92 ARG A N 1
ATOM 744 C CA . ARG A 1 92 ? -1.493 -8.920 1.333 1.00 88.62 92 ARG A CA 1
ATOM 745 C C . ARG A 1 92 ? -1.727 -9.176 -0.155 1.00 88.62 92 ARG A C 1
ATOM 747 O O . ARG A 1 92 ? -0.801 -9.515 -0.890 1.00 88.62 92 ARG A O 1
ATOM 754 N N . HIS A 1 93 ? -2.971 -9.042 -0.605 1.00 90.06 93 HIS A N 1
ATOM 755 C CA . HIS A 1 93 ? -3.358 -9.458 -1.951 1.00 90.06 93 HIS A CA 1
ATOM 756 C C . HIS A 1 93 ? -3.183 -8.380 -3.010 1.00 90.06 93 HIS A C 1
ATOM 758 O O . HIS A 1 93 ? -3.147 -8.723 -4.187 1.00 90.06 93 HIS A O 1
ATOM 764 N N . VAL A 1 94 ? -3.077 -7.106 -2.625 1.00 92.69 94 VAL A N 1
ATOM 765 C CA . VAL A 1 94 ? -2.907 -6.000 -3.574 1.00 92.69 94 VAL A CA 1
ATOM 766 C C . VAL A 1 94 ? -1.587 -5.282 -3.342 1.00 92.69 94 VAL A C 1
ATOM 768 O O . VAL A 1 94 ? -0.765 -5.255 -4.249 1.00 92.69 94 VAL A O 1
ATOM 771 N N . TYR A 1 95 ? -1.351 -4.720 -2.156 1.00 92.12 95 TYR A N 1
ATOM 772 C CA . TYR A 1 95 ? -0.163 -3.891 -1.907 1.00 92.12 95 TYR A CA 1
ATOM 773 C C . TYR A 1 95 ? 1.149 -4.682 -2.021 1.00 92.12 95 TYR A C 1
ATOM 775 O O . TYR A 1 95 ? 2.033 -4.322 -2.798 1.00 92.12 95 TYR A O 1
ATOM 783 N N . ASP A 1 96 ? 1.251 -5.793 -1.294 1.00 90.25 96 ASP A N 1
ATOM 784 C CA . ASP A 1 96 ? 2.458 -6.621 -1.242 1.00 90.25 96 ASP A CA 1
ATOM 785 C C . ASP A 1 96 ? 2.675 -7.340 -2.579 1.00 90.25 96 ASP A C 1
ATOM 787 O O . ASP A 1 96 ? 3.790 -7.404 -3.089 1.00 90.25 96 ASP A O 1
ATOM 791 N N . THR A 1 97 ? 1.587 -7.805 -3.203 1.00 92.19 97 THR A N 1
ATOM 792 C CA . THR A 1 97 ? 1.619 -8.423 -4.540 1.00 92.19 97 THR A CA 1
ATOM 793 C C . THR A 1 97 ? 2.071 -7.414 -5.605 1.00 92.19 97 THR A C 1
ATOM 795 O O . THR A 1 97 ? 2.855 -7.744 -6.489 1.00 92.19 97 THR A O 1
ATOM 798 N N . MET A 1 98 ? 1.645 -6.150 -5.512 1.00 93.31 98 MET A N 1
ATOM 799 C CA . MET A 1 98 ? 2.116 -5.072 -6.387 1.00 93.31 98 MET A CA 1
ATOM 800 C C . MET A 1 98 ? 3.626 -4.844 -6.228 1.00 93.31 98 MET A C 1
ATOM 802 O O . MET A 1 98 ? 4.333 -4.723 -7.232 1.00 93.31 98 MET A O 1
ATOM 806 N N . GLY A 1 99 ? 4.127 -4.836 -4.991 1.00 91.69 99 GLY A N 1
ATOM 807 C CA . GLY A 1 99 ? 5.559 -4.745 -4.707 1.00 91.69 99 GLY A CA 1
ATOM 808 C C . GLY A 1 99 ? 6.349 -5.945 -5.231 1.00 91.69 99 GLY A C 1
ATOM 809 O O . GLY A 1 99 ? 7.413 -5.764 -5.822 1.00 91.69 99 GLY A O 1
ATOM 810 N N . SER A 1 100 ? 5.820 -7.157 -5.064 1.00 90.94 100 SER A N 1
ATOM 811 C CA . SER A 1 100 ? 6.426 -8.393 -5.571 1.00 90.94 100 SER A CA 1
ATOM 812 C C . SER A 1 100 ? 6.515 -8.395 -7.099 1.00 90.94 100 SER A C 1
ATOM 814 O O . SER A 1 100 ? 7.598 -8.586 -7.650 1.00 90.94 100 SER A O 1
ATOM 816 N N . ILE A 1 101 ? 5.423 -8.050 -7.793 1.00 92.19 101 ILE A N 1
ATOM 817 C CA . ILE A 1 101 ? 5.405 -7.893 -9.257 1.00 92.19 101 ILE A CA 1
ATOM 818 C C . ILE A 1 101 ? 6.510 -6.945 -9.719 1.00 92.19 101 ILE A C 1
ATOM 820 O O . ILE A 1 101 ? 7.242 -7.271 -10.654 1.00 92.19 101 ILE A O 1
ATOM 824 N N . ALA A 1 102 ? 6.628 -5.772 -9.090 1.00 90.31 102 ALA A N 1
ATOM 825 C CA . ALA A 1 102 ? 7.651 -4.804 -9.466 1.00 90.31 102 ALA A CA 1
ATOM 826 C C . ALA A 1 102 ? 9.054 -5.360 -9.243 1.00 90.31 102 ALA A C 1
ATOM 828 O O . ALA A 1 102 ? 9.902 -5.222 -10.120 1.00 90.31 102 ALA A O 1
ATOM 829 N N . TYR A 1 103 ? 9.285 -6.034 -8.118 1.00 88.25 103 TYR A N 1
ATOM 830 C CA . TYR A 1 103 ? 10.581 -6.621 -7.805 1.00 88.25 103 TYR A CA 1
ATOM 831 C C . TYR A 1 103 ? 10.984 -7.684 -8.833 1.00 88.25 103 TYR A C 1
ATOM 833 O O . TYR A 1 103 ? 12.047 -7.579 -9.441 1.00 88.25 103 TYR A O 1
ATOM 841 N N . HIS A 1 104 ? 10.101 -8.641 -9.127 1.00 87.38 104 HIS A N 1
ATOM 842 C CA . HIS A 1 104 ? 10.355 -9.679 -10.130 1.00 87.38 104 HIS A CA 1
ATOM 843 C C . HIS A 1 104 ? 10.538 -9.103 -11.540 1.00 87.38 104 HIS A C 1
ATOM 845 O O . HIS A 1 104 ? 11.390 -9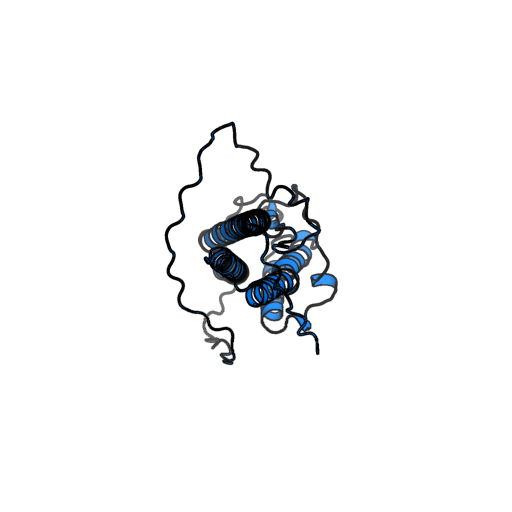.552 -12.302 1.00 87.38 104 HIS A O 1
ATOM 851 N N . CYS A 1 105 ? 9.753 -8.091 -11.914 1.00 87.38 105 CYS A N 1
ATOM 852 C CA . CYS A 1 105 ? 9.847 -7.521 -13.256 1.00 87.38 105 CYS A CA 1
ATOM 853 C C . CYS A 1 105 ? 11.081 -6.632 -13.439 1.00 87.38 105 CYS A C 1
ATOM 855 O O . CYS A 1 105 ? 11.604 -6.573 -14.549 1.00 87.38 105 CYS A O 1
ATOM 857 N N . ILE A 1 106 ? 11.530 -5.935 -12.395 1.00 84.44 106 ILE A N 1
ATOM 858 C CA . ILE A 1 106 ? 12.557 -4.891 -12.495 1.00 84.44 106 ILE A CA 1
ATOM 859 C C . ILE A 1 106 ? 13.898 -5.370 -11.932 1.00 84.44 106 ILE A C 1
ATOM 861 O O . ILE A 1 106 ? 14.899 -5.228 -12.621 1.00 84.44 106 ILE A O 1
ATOM 865 N N . MET A 1 107 ? 13.941 -5.945 -10.727 1.00 78.62 107 MET A N 1
ATOM 866 C CA . MET A 1 107 ? 15.200 -6.319 -10.057 1.00 78.62 107 MET A CA 1
ATOM 867 C C . MET A 1 107 ? 15.751 -7.664 -10.514 1.00 78.62 107 MET A C 1
ATOM 869 O O . MET A 1 107 ? 16.959 -7.802 -10.685 1.00 78.62 107 MET A O 1
ATOM 873 N N . GLU A 1 108 ? 14.892 -8.664 -10.715 1.00 75.94 108 GLU A N 1
ATOM 874 C CA . GLU A 1 108 ? 15.359 -9.996 -11.130 1.00 75.94 108 GLU A CA 1
ATOM 875 C C . GLU A 1 108 ? 15.722 -10.067 -12.619 1.00 75.94 108 GLU A C 1
ATOM 877 O O . GLU A 1 108 ? 16.459 -10.961 -13.039 1.00 75.94 108 GLU A O 1
ATOM 882 N N . ASN A 1 109 ? 15.243 -9.116 -13.425 1.00 73.12 109 ASN A N 1
ATOM 883 C CA . ASN A 1 109 ? 15.631 -9.005 -14.823 1.00 73.12 109 ASN A CA 1
ATOM 884 C C . ASN A 1 109 ? 16.926 -8.201 -14.970 1.00 73.12 109 ASN A C 1
ATOM 886 O O . ASN A 1 109 ? 17.060 -7.104 -14.435 1.00 73.12 109 ASN A O 1
ATOM 890 N N . GLU A 1 110 ? 17.844 -8.693 -15.807 1.00 70.38 110 GLU A N 1
ATOM 891 C CA . GLU A 1 110 ? 19.177 -8.103 -16.037 1.00 70.38 110 GLU A CA 1
ATOM 892 C C . GLU A 1 110 ? 19.153 -6.635 -16.501 1.00 70.38 110 GLU A C 1
ATOM 894 O O . GLU A 1 110 ? 20.181 -5.960 -16.490 1.00 70.38 110 GLU A O 1
ATOM 899 N N . TRP A 1 111 ? 17.997 -6.141 -16.952 1.00 69.88 111 TRP A N 1
ATOM 900 C CA . TRP A 1 111 ? 17.837 -4.811 -17.538 1.00 69.88 111 TRP A CA 1
ATOM 901 C C . TRP A 1 111 ? 17.188 -3.796 -16.595 1.00 69.88 111 TRP A C 1
ATOM 903 O O . TRP A 1 111 ? 16.874 -2.691 -17.039 1.00 69.88 111 TRP A O 1
ATOM 913 N N . GLY A 1 112 ? 16.976 -4.138 -15.319 1.00 79.12 112 GLY A N 1
ATOM 914 C CA . GLY A 1 112 ? 16.561 -3.162 -14.314 1.00 79.12 112 GLY A CA 1
ATOM 915 C C . GLY A 1 112 ? 15.275 -2.427 -14.702 1.00 79.12 112 GLY A C 1
ATOM 916 O O . GLY A 1 112 ? 14.317 -3.004 -15.225 1.00 79.12 112 GLY A O 1
ATOM 917 N N . PHE A 1 113 ? 15.289 -1.107 -14.536 1.00 77.31 113 PHE A N 1
ATOM 918 C CA . PHE A 1 113 ? 14.223 -0.193 -14.954 1.00 77.31 113 PHE A CA 1
ATOM 919 C C . PHE A 1 113 ? 14.200 0.086 -16.471 1.00 77.31 113 PHE A C 1
ATOM 921 O O . PHE A 1 113 ? 14.045 1.225 -16.918 1.00 77.31 113 PHE A O 1
ATOM 928 N N . SER A 1 114 ? 14.331 -0.957 -17.289 1.00 81.00 114 SER A N 1
ATOM 929 C CA . SER A 1 114 ? 14.129 -0.856 -18.734 1.00 81.00 114 SER A CA 1
ATOM 930 C C . SER A 1 114 ? 12.677 -0.522 -19.077 1.00 81.00 114 SER A C 1
ATOM 932 O O . SER A 1 114 ? 11.736 -0.798 -18.324 1.00 81.00 114 SER A O 1
ATOM 934 N N . ARG A 1 115 ? 12.475 0.052 -20.265 1.00 80.56 115 ARG A N 1
ATOM 935 C CA . ARG A 1 115 ? 11.141 0.356 -20.792 1.00 80.56 115 ARG A CA 1
ATOM 936 C C . ARG A 1 115 ? 10.262 -0.893 -20.834 1.00 80.56 115 ARG A C 1
ATOM 938 O O . ARG A 1 115 ? 9.094 -0.831 -20.458 1.00 80.56 115 ARG A O 1
ATOM 945 N N . GLU A 1 116 ? 10.820 -2.003 -21.297 1.00 82.62 116 GLU A N 1
ATOM 946 C CA . GLU A 1 116 ? 10.145 -3.289 -21.430 1.00 82.62 116 GLU A CA 1
ATOM 947 C C . GLU A 1 116 ? 9.668 -3.799 -20.064 1.00 82.62 116 GLU A C 1
ATOM 949 O O . GLU A 1 116 ? 8.496 -4.153 -19.916 1.00 82.62 116 GLU A O 1
ATOM 954 N N . ASN A 1 117 ? 10.532 -3.741 -19.045 1.00 86.12 117 ASN A N 1
ATOM 955 C CA . ASN A 1 117 ? 10.192 -4.162 -17.684 1.00 86.12 117 ASN A CA 1
ATOM 956 C C . ASN A 1 117 ? 9.110 -3.277 -17.057 1.00 86.12 117 ASN A C 1
ATOM 958 O O . ASN A 1 117 ? 8.226 -3.774 -16.356 1.00 86.12 117 ASN A O 1
ATOM 962 N N . LEU A 1 118 ? 9.124 -1.974 -17.335 1.00 86.19 118 LEU A N 1
ATOM 963 C CA . LEU A 1 118 ? 8.111 -1.040 -16.838 1.00 86.19 118 LEU A CA 1
ATOM 964 C C . LEU A 1 118 ? 6.748 -1.243 -17.495 1.00 86.19 118 LEU A C 1
ATOM 966 O O . LEU A 1 118 ? 5.727 -1.173 -16.813 1.00 86.19 118 LEU A O 1
ATOM 970 N N . ILE A 1 119 ? 6.714 -1.528 -18.798 1.00 85.81 119 ILE A N 1
ATOM 971 C CA . ILE A 1 119 ? 5.470 -1.887 -19.491 1.00 85.81 119 ILE A CA 1
ATOM 972 C C . ILE A 1 119 ? 4.901 -3.171 -18.887 1.00 85.81 119 ILE A C 1
ATOM 974 O O . ILE A 1 119 ? 3.741 -3.183 -18.476 1.00 85.81 119 ILE A O 1
ATOM 978 N N . LEU A 1 120 ? 5.730 -4.209 -18.747 1.00 89.12 120 LEU A N 1
ATOM 979 C CA . LEU A 1 120 ? 5.317 -5.483 -18.160 1.00 89.12 120 LEU A CA 1
ATOM 980 C C . LEU A 1 120 ? 4.787 -5.313 -16.728 1.00 89.12 120 LEU A C 1
ATOM 982 O O . LEU A 1 120 ? 3.727 -5.841 -16.391 1.00 89.12 120 LEU A O 1
ATOM 986 N N . THR A 1 121 ? 5.491 -4.537 -15.899 1.00 92.12 121 THR A N 1
ATOM 987 C CA . THR A 1 121 ? 5.076 -4.225 -14.522 1.00 92.12 121 THR A CA 1
ATOM 988 C C . THR A 1 121 ? 3.713 -3.535 -14.509 1.00 92.12 121 THR A C 1
ATOM 990 O O . THR A 1 121 ? 2.812 -3.943 -13.777 1.00 92.12 121 THR A O 1
ATOM 993 N N . PHE A 1 122 ? 3.529 -2.520 -15.356 1.00 91.12 122 PHE A N 1
ATOM 994 C CA . PHE A 1 122 ? 2.280 -1.767 -15.440 1.00 91.12 122 PHE A CA 1
ATOM 995 C C . PHE A 1 122 ? 1.098 -2.637 -15.896 1.00 91.12 122 PHE A C 1
ATOM 997 O O . PHE A 1 122 ? -0.001 -2.535 -15.342 1.00 91.12 122 PHE A O 1
ATOM 1004 N N . GLU A 1 123 ? 1.308 -3.513 -16.880 1.00 90.69 123 GLU A N 1
ATOM 1005 C CA . GLU A 1 123 ? 0.295 -4.468 -17.343 1.00 90.69 123 GLU A CA 1
ATOM 1006 C C . GLU A 1 123 ? -0.090 -5.455 -16.238 1.00 90.69 123 GLU A C 1
ATOM 1008 O O . GLU A 1 123 ? -1.279 -5.656 -15.971 1.00 90.69 123 GLU A O 1
ATOM 1013 N N . LYS A 1 124 ? 0.898 -6.023 -15.536 1.00 93.69 124 LYS A N 1
ATOM 1014 C CA . LYS A 1 124 ? 0.655 -6.930 -14.409 1.00 93.69 124 LYS A CA 1
ATOM 1015 C C . LYS A 1 124 ? -0.087 -6.245 -13.262 1.00 93.69 124 LYS A C 1
ATOM 1017 O O . LYS A 1 124 ? -1.042 -6.816 -12.742 1.00 93.69 124 LYS A O 1
ATOM 1022 N N . TRP A 1 125 ? 0.284 -5.018 -12.903 1.00 94.81 125 TRP A N 1
ATOM 1023 C CA . TRP A 1 125 ? -0.444 -4.228 -11.907 1.00 94.81 125 TRP A CA 1
ATOM 1024 C C . TRP A 1 125 ? -1.883 -3.935 -12.329 1.00 94.81 125 TRP A C 1
ATOM 1026 O O . TRP A 1 125 ? -2.800 -4.021 -11.515 1.00 94.81 125 TRP A O 1
ATOM 1036 N N . THR A 1 126 ? -2.108 -3.627 -13.605 1.00 92.06 126 THR A N 1
ATOM 1037 C CA . THR A 1 126 ? -3.463 -3.406 -14.124 1.00 92.06 126 THR A CA 1
ATOM 1038 C C . THR A 1 126 ? -4.305 -4.677 -14.002 1.00 92.06 126 THR A C 1
ATOM 1040 O O . THR A 1 126 ? -5.440 -4.616 -13.532 1.00 92.06 126 THR A O 1
ATOM 1043 N N . ASN A 1 127 ? -3.742 -5.837 -14.354 1.00 90.81 127 ASN A N 1
ATOM 1044 C CA . ASN A 1 127 ? -4.419 -7.128 -14.220 1.00 90.81 127 ASN A CA 1
ATOM 1045 C C . ASN A 1 127 ? -4.707 -7.483 -12.757 1.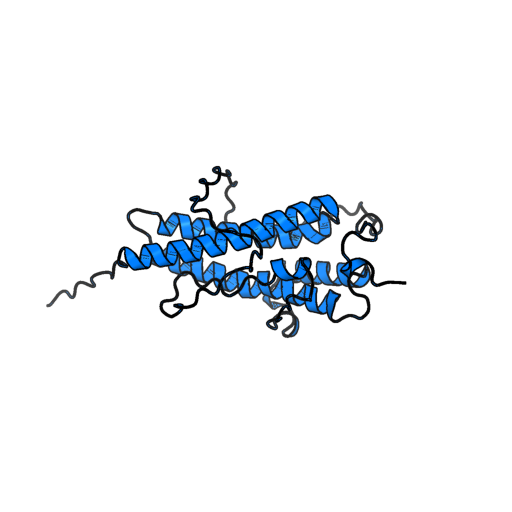00 90.81 127 ASN A C 1
ATOM 1047 O O . ASN A 1 127 ? -5.812 -7.926 -12.453 1.00 90.81 127 ASN A O 1
ATOM 1051 N N . LEU A 1 128 ? -3.760 -7.215 -11.851 1.00 92.75 128 LEU A N 1
ATOM 1052 C CA . LEU A 1 128 ? -3.936 -7.383 -10.408 1.00 92.75 128 LEU A CA 1
ATOM 1053 C C . LEU A 1 128 ? -5.167 -6.622 -9.895 1.00 92.75 128 LEU A C 1
ATOM 1055 O O . LEU A 1 128 ? -5.937 -7.172 -9.116 1.00 92.75 128 LEU A O 1
ATOM 1059 N N . LEU A 1 129 ? -5.380 -5.380 -10.336 1.00 90.38 129 LEU A N 1
ATOM 1060 C CA . LEU A 1 129 ? -6.526 -4.578 -9.891 1.00 90.38 129 LEU A CA 1
ATOM 1061 C C . LEU A 1 129 ? -7.867 -5.033 -10.483 1.00 90.38 129 LEU A C 1
ATOM 1063 O O . LEU A 1 129 ? -8.911 -4.780 -9.882 1.00 90.38 129 LEU A O 1
ATOM 1067 N N . VAL A 1 130 ? -7.857 -5.668 -11.656 1.00 90.06 130 VAL A N 1
ATOM 1068 C CA . VAL A 1 130 ? -9.070 -6.183 -12.311 1.00 90.06 130 VAL A CA 1
ATOM 1069 C C . VAL A 1 130 ? -9.477 -7.533 -11.730 1.00 90.06 130 VAL A C 1
ATOM 1071 O O . VAL A 1 130 ? -10.652 -7.743 -11.429 1.00 90.06 130 VAL A O 1
ATOM 1074 N N . ASP A 1 131 ? -8.517 -8.442 -11.586 1.00 86.75 131 ASP A N 1
ATOM 1075 C CA . ASP A 1 131 ? -8.735 -9.783 -11.060 1.00 86.75 131 ASP A CA 1
ATOM 1076 C C . ASP A 1 131 ? -7.515 -10.246 -10.248 1.00 86.75 131 ASP A C 1
ATOM 1078 O O . ASP A 1 131 ? -6.623 -10.917 -10.785 1.00 86.75 131 ASP A O 1
ATOM 1082 N N . PRO A 1 132 ? -7.482 -9.951 -8.933 1.00 83.81 132 PRO A N 1
ATOM 1083 C CA . PRO A 1 132 ? -6.403 -10.400 -8.061 1.00 83.81 132 PRO A CA 1
ATOM 1084 C C . PRO A 1 132 ? -6.224 -11.921 -8.070 1.00 83.81 132 PRO A C 1
ATOM 1086 O O . PRO A 1 132 ? -5.110 -12.414 -7.879 1.00 83.81 132 PRO A O 1
ATOM 1089 N N . ALA A 1 133 ? -7.294 -12.688 -8.324 1.00 79.75 133 ALA A N 1
ATOM 1090 C CA . ALA A 1 133 ? -7.253 -14.147 -8.336 1.00 79.75 133 ALA A CA 1
ATOM 1091 C C . ALA A 1 133 ? -6.435 -14.708 -9.512 1.00 79.75 133 ALA A C 1
ATOM 1093 O O . ALA A 1 133 ? -5.894 -15.806 -9.392 1.00 79.75 133 ALA A O 1
ATOM 1094 N N . SER A 1 134 ? -6.312 -13.946 -10.603 1.00 79.44 134 SER A N 1
ATOM 1095 C CA . SER A 1 134 ? -5.587 -14.331 -11.821 1.00 79.44 134 SER A CA 1
ATOM 1096 C C . SER A 1 134 ? -4.065 -14.182 -11.733 1.00 79.44 134 SER A C 1
ATOM 1098 O O . SER A 1 134 ? -3.346 -14.708 -12.584 1.00 79.44 134 SER A O 1
ATOM 1100 N N . VAL A 1 135 ? -3.568 -13.475 -10.714 1.00 83.56 135 VAL A N 1
ATOM 1101 C CA . VAL A 1 135 ? -2.135 -13.215 -10.532 1.00 83.56 135 VAL A CA 1
ATOM 1102 C C . VAL A 1 135 ? -1.390 -14.505 -10.198 1.00 83.56 135 VAL A C 1
ATOM 1104 O O . VAL A 1 135 ? -1.875 -15.325 -9.413 1.00 83.56 135 VAL A O 1
ATOM 1107 N N . SER A 1 136 ? -0.214 -14.683 -10.808 1.00 80.56 136 SER A N 1
ATOM 1108 C CA . SER A 1 136 ? 0.575 -15.906 -10.664 1.00 80.56 136 SER A CA 1
ATOM 1109 C C . SER A 1 136 ? 1.005 -16.144 -9.205 1.00 80.56 136 SER A C 1
ATOM 1111 O O . SER A 1 136 ? 1.151 -15.184 -8.448 1.00 80.56 136 SER A O 1
ATOM 1113 N N . PRO A 1 137 ? 1.216 -17.404 -8.779 1.00 81.19 137 PRO A N 1
ATOM 1114 C CA . PRO A 1 137 ? 1.699 -17.694 -7.429 1.00 81.19 137 PRO A CA 1
ATOM 1115 C C . PRO A 1 137 ? 3.056 -17.055 -7.112 1.00 81.19 137 PRO A C 1
ATOM 1117 O O . PRO A 1 137 ? 3.264 -16.647 -5.974 1.00 81.19 137 PRO A O 1
ATOM 1120 N N . ASP A 1 138 ? 3.940 -16.946 -8.107 1.00 79.19 138 ASP A N 1
ATOM 1121 C CA . ASP A 1 138 ? 5.275 -16.357 -7.945 1.00 79.19 138 ASP A CA 1
AT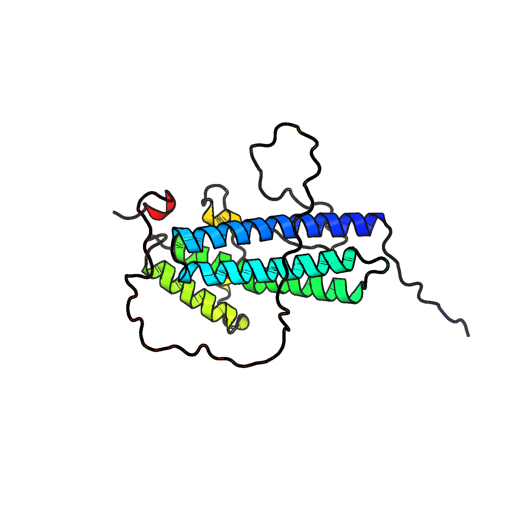OM 1122 C C . ASP A 1 138 ? 5.174 -14.856 -7.644 1.00 79.19 138 ASP A C 1
ATOM 1124 O O . ASP A 1 138 ? 5.789 -14.374 -6.703 1.00 79.19 138 ASP A O 1
ATOM 1128 N N . ASP A 1 139 ? 4.280 -14.144 -8.339 1.00 80.56 139 ASP A N 1
ATOM 1129 C CA . ASP A 1 139 ? 3.992 -12.721 -8.098 1.00 80.56 139 ASP A CA 1
ATOM 1130 C C . ASP A 1 139 ? 3.337 -12.452 -6.720 1.00 80.56 139 ASP A C 1
ATOM 1132 O O . ASP A 1 139 ? 3.184 -11.302 -6.316 1.00 80.56 139 ASP A O 1
ATOM 1136 N N . ARG A 1 140 ? 2.894 -13.497 -6.006 1.00 77.44 140 ARG A N 1
ATOM 1137 C CA . ARG A 1 140 ? 2.346 -13.406 -4.639 1.00 77.44 140 ARG A CA 1
ATOM 1138 C C . ARG A 1 140 ? 3.362 -13.790 -3.568 1.00 77.44 140 ARG A C 1
ATOM 1140 O O . ARG A 1 140 ? 3.021 -13.773 -2.383 1.00 77.44 140 ARG A O 1
ATOM 1147 N N . ALA A 1 141 ? 4.562 -14.210 -3.961 1.00 75.38 141 ALA A N 1
ATOM 1148 C CA . ALA A 1 141 ? 5.591 -14.591 -3.015 1.00 75.38 141 ALA A CA 1
ATOM 1149 C C . ALA A 1 141 ? 6.006 -13.375 -2.180 1.00 75.38 141 ALA A C 1
ATOM 1151 O O . ALA A 1 141 ? 6.145 -12.260 -2.684 1.00 75.38 141 ALA A O 1
ATOM 1152 N N . THR A 1 142 ? 6.210 -13.595 -0.881 1.00 73.69 142 THR A N 1
ATOM 1153 C CA . THR A 1 142 ? 6.750 -12.562 -0.001 1.00 73.69 142 THR A CA 1
ATOM 1154 C C . THR A 1 142 ? 8.163 -12.219 -0.451 1.00 73.69 142 THR A C 1
ATOM 1156 O O . THR A 1 142 ? 9.060 -13.061 -0.391 1.00 73.69 142 THR A O 1
ATOM 1159 N N . VAL A 1 143 ? 8.357 -10.976 -0.882 1.00 72.25 143 VAL A N 1
ATOM 1160 C CA . VAL A 1 143 ? 9.673 -10.445 -1.232 1.00 72.25 143 VAL A CA 1
ATOM 1161 C C . VAL A 1 143 ? 10.311 -9.839 0.011 1.00 72.25 143 VAL A C 1
ATOM 1163 O O . VAL A 1 143 ? 9.684 -9.069 0.738 1.00 72.25 143 VAL A O 1
ATOM 1166 N N . ILE A 1 144 ? 11.567 -10.204 0.261 1.00 73.06 144 ILE A N 1
ATOM 1167 C CA . ILE A 1 144 ? 12.379 -9.604 1.318 1.00 73.06 144 ILE A CA 1
ATOM 1168 C C . ILE A 1 144 ? 13.216 -8.505 0.672 1.00 73.06 144 ILE A C 1
ATOM 1170 O O . ILE A 1 144 ? 14.166 -8.800 -0.046 1.00 73.06 144 ILE A O 1
ATOM 1174 N N . TYR A 1 145 ? 12.854 -7.253 0.937 1.00 71.50 145 TYR A N 1
ATOM 1175 C CA . TYR A 1 145 ? 13.599 -6.089 0.467 1.00 71.50 145 TYR A CA 1
ATOM 1176 C C . TYR A 1 145 ? 14.824 -5.846 1.357 1.00 71.50 145 TYR A C 1
ATOM 1178 O O . TYR A 1 145 ? 14.688 -5.660 2.575 1.00 71.50 145 TYR A O 1
ATOM 1186 N N . SER A 1 146 ? 16.010 -5.844 0.755 1.00 69.06 146 SER A N 1
ATOM 1187 C CA . SER A 1 146 ? 17.254 -5.417 1.397 1.00 69.06 146 SER A CA 1
ATOM 1188 C C . SER A 1 146 ? 17.281 -3.894 1.534 1.00 69.06 146 SER A C 1
ATOM 1190 O O . SER A 1 146 ? 16.745 -3.176 0.691 1.00 69.06 146 SER A O 1
ATOM 1192 N N . ASP A 1 147 ? 17.945 -3.374 2.567 1.00 66.25 147 ASP A N 1
ATOM 1193 C CA . ASP A 1 147 ? 18.171 -1.924 2.704 1.00 66.25 147 ASP A CA 1
ATOM 1194 C C . ASP A 1 147 ? 19.110 -1.377 1.614 1.00 66.25 147 ASP A C 1
ATOM 1196 O O . ASP A 1 147 ? 19.140 -0.174 1.355 1.00 66.25 147 ASP A O 1
ATOM 1200 N N . GLU A 1 148 ? 19.824 -2.276 0.930 1.00 68.00 148 GLU A N 1
ATOM 1201 C CA . GLU A 1 148 ? 20.670 -1.985 -0.228 1.00 68.00 148 GLU A CA 1
ATOM 1202 C C . GLU A 1 148 ? 19.891 -1.913 -1.553 1.00 68.00 148 GLU A C 1
ATOM 1204 O O . GLU A 1 148 ? 20.453 -1.454 -2.546 1.00 68.00 148 GLU A O 1
ATOM 1209 N N . ASP A 1 149 ? 18.619 -2.338 -1.592 1.00 66.44 149 ASP A N 1
ATOM 1210 C CA . ASP A 1 149 ? 17.867 -2.448 -2.852 1.00 66.44 149 ASP A CA 1
ATOM 1211 C C . ASP A 1 149 ? 17.511 -1.076 -3.449 1.00 66.44 149 ASP A C 1
ATOM 1213 O O . ASP A 1 149 ? 17.269 -0.977 -4.652 1.00 66.44 149 ASP A O 1
ATOM 1217 N N . GLY A 1 150 ? 17.502 -0.017 -2.632 1.00 70.00 150 GLY A N 1
ATOM 1218 C CA . GLY A 1 150 ? 17.214 1.358 -3.049 1.00 70.00 150 GLY A CA 1
ATOM 1219 C C . GLY A 1 150 ? 15.942 1.945 -2.435 1.00 70.00 150 GLY A C 1
ATOM 1220 O O . GLY A 1 150 ? 15.066 1.234 -1.937 1.00 70.00 150 GLY A O 1
ATOM 1221 N N . GLU A 1 151 ? 15.820 3.275 -2.484 1.00 72.00 151 GLU A N 1
ATOM 1222 C CA . GLU A 1 151 ? 14.704 4.023 -1.872 1.00 72.00 151 GLU A CA 1
ATOM 1223 C C . GLU A 1 151 ? 13.337 3.638 -2.460 1.00 72.00 151 GLU A C 1
ATOM 1225 O O . GLU A 1 151 ? 12.331 3.619 -1.748 1.00 72.00 151 GLU A O 1
ATOM 1230 N N . PHE A 1 152 ? 13.296 3.257 -3.742 1.00 78.19 152 PHE A N 1
ATOM 1231 C CA . PHE A 1 152 ? 12.063 2.822 -4.401 1.00 78.19 152 PHE A CA 1
ATO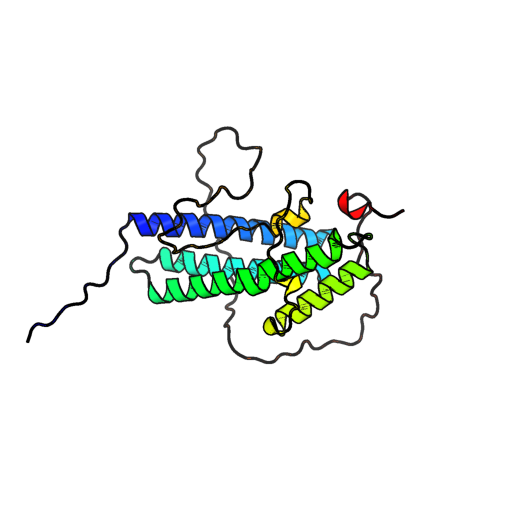M 1232 C C . PHE A 1 152 ? 11.459 1.553 -3.777 1.00 78.19 152 PHE A C 1
ATOM 1234 O O . PHE A 1 152 ? 10.244 1.377 -3.800 1.00 78.19 152 PHE A O 1
ATOM 1241 N N . TRP A 1 153 ? 12.264 0.662 -3.201 1.00 81.81 153 TRP A N 1
ATOM 1242 C CA . TRP A 1 153 ? 11.755 -0.592 -2.630 1.00 81.81 153 TRP A CA 1
ATOM 1243 C C . TRP A 1 153 ? 11.314 -0.435 -1.180 1.00 81.81 153 TRP A C 1
ATOM 1245 O O . TRP A 1 153 ? 10.411 -1.140 -0.726 1.00 81.81 153 TRP A O 1
ATOM 1255 N N . LYS A 1 154 ? 11.875 0.548 -0.466 1.00 78.00 154 LYS A N 1
ATOM 1256 C CA . LYS A 1 154 ? 11.526 0.837 0.932 1.00 78.00 154 LYS A CA 1
ATOM 1257 C C . LYS A 1 154 ? 10.040 1.151 1.111 1.00 78.00 154 LYS A C 1
ATOM 1259 O O . LYS A 1 154 ? 9.434 0.701 2.078 1.00 78.00 154 LYS A O 1
ATOM 1264 N N . ILE A 1 155 ? 9.418 1.823 0.141 1.00 82.38 155 ILE A N 1
ATOM 1265 C CA . ILE A 1 155 ? 7.970 2.108 0.135 1.00 82.38 155 ILE A CA 1
ATOM 1266 C C . ILE A 1 155 ? 7.092 0.850 0.029 1.00 82.38 155 ILE A C 1
ATOM 1268 O O . ILE A 1 155 ? 5.933 0.891 0.442 1.00 82.38 155 ILE A O 1
ATOM 1272 N N . PHE A 1 156 ? 7.618 -0.279 -0.454 1.00 83.50 156 PHE A N 1
ATOM 1273 C CA . PHE A 1 156 ? 6.914 -1.568 -0.448 1.00 83.50 156 PHE A CA 1
ATOM 1274 C C . PHE A 1 156 ? 7.207 -2.419 0.796 1.00 83.50 156 PHE A C 1
ATOM 1276 O O . PHE A 1 156 ? 6.471 -3.361 1.073 1.00 83.50 156 PHE A O 1
ATOM 1283 N N . LYS A 1 157 ? 8.211 -2.056 1.605 1.00 79.69 157 LYS A N 1
ATOM 1284 C CA . LYS A 1 157 ? 8.633 -2.772 2.825 1.00 79.69 157 LYS A CA 1
ATOM 1285 C C . LYS A 1 157 ? 7.721 -2.514 4.036 1.00 79.69 157 LYS A C 1
ATOM 1287 O O . LYS A 1 157 ? 8.136 -2.705 5.176 1.00 79.69 157 LYS A O 1
ATOM 1292 N N . ILE A 1 158 ? 6.479 -2.076 3.831 1.00 78.44 158 ILE A N 1
ATOM 1293 C CA . ILE A 1 158 ? 5.535 -1.880 4.936 1.00 78.44 158 ILE A CA 1
ATOM 1294 C C . ILE A 1 158 ? 5.189 -3.267 5.503 1.00 78.44 158 ILE A C 1
ATOM 1296 O O . ILE A 1 158 ? 4.460 -4.040 4.882 1.00 78.44 158 ILE A O 1
ATOM 1300 N N . GLN A 1 159 ? 5.772 -3.599 6.656 1.00 68.88 159 GLN A N 1
ATOM 1301 C CA . GLN A 1 159 ? 5.577 -4.869 7.361 1.00 68.88 159 GLN A CA 1
ATOM 1302 C C . GLN A 1 159 ? 4.137 -5.035 7.880 1.00 68.88 159 GLN A C 1
ATOM 1304 O O . GLN A 1 159 ? 3.302 -4.144 7.733 1.00 68.88 159 GLN A O 1
ATOM 1309 N N . ASP A 1 160 ? 3.825 -6.225 8.398 1.00 65.25 160 ASP A N 1
ATOM 1310 C CA . ASP A 1 160 ? 2.473 -6.662 8.756 1.00 65.25 160 ASP A CA 1
ATOM 1311 C C . ASP A 1 160 ? 1.727 -5.659 9.652 1.00 65.25 160 ASP A C 1
ATOM 1313 O O . ASP A 1 160 ? 2.058 -5.431 10.817 1.00 65.25 160 ASP A O 1
ATOM 1317 N N . ILE A 1 161 ? 0.672 -5.071 9.082 1.00 72.69 161 ILE A N 1
ATOM 1318 C CA . ILE A 1 161 ? -0.198 -4.093 9.736 1.00 72.69 161 ILE A CA 1
ATOM 1319 C C . ILE A 1 161 ? -1.324 -4.848 10.433 1.00 72.69 161 ILE A C 1
ATOM 1321 O O . ILE A 1 161 ? -2.471 -4.837 9.992 1.00 72.69 161 ILE A O 1
ATOM 1325 N N . ASP A 1 162 ? -0.993 -5.549 11.510 1.00 79.94 162 ASP A N 1
ATOM 1326 C CA . ASP A 1 162 ? -2.004 -6.189 12.344 1.00 79.94 162 ASP A CA 1
ATOM 1327 C C . ASP A 1 162 ? -2.356 -5.287 13.533 1.00 79.94 162 ASP A C 1
ATOM 1329 O O . ASP A 1 162 ? -1.670 -5.240 14.558 1.00 79.94 162 ASP A O 1
ATOM 1333 N N . ILE A 1 163 ? -3.423 -4.504 13.363 1.00 81.88 163 ILE A N 1
ATOM 1334 C CA . ILE A 1 163 ? -3.831 -3.489 14.340 1.00 81.88 163 ILE A CA 1
ATOM 1335 C C . ILE A 1 163 ? -4.432 -4.146 15.588 1.00 81.88 163 ILE A C 1
ATOM 1337 O O . ILE A 1 163 ? -4.130 -3.709 16.703 1.00 81.88 163 ILE A O 1
ATOM 1341 N N . LEU A 1 164 ? -5.244 -5.193 15.421 1.00 81.00 164 LEU A N 1
ATOM 1342 C CA . LEU A 1 164 ? -6.060 -5.774 16.493 1.00 81.00 164 LEU A CA 1
ATOM 1343 C C . LEU A 1 164 ? -5.475 -7.051 17.109 1.00 81.00 164 LEU A C 1
ATOM 1345 O O . LEU A 1 164 ? -6.028 -7.533 18.091 1.00 81.00 164 LEU A O 1
ATOM 1349 N N . SER A 1 165 ? -4.359 -7.584 16.605 1.00 74.88 165 SER A N 1
ATOM 1350 C CA . SER A 1 165 ? -3.768 -8.809 17.158 1.00 74.88 165 SER A CA 1
ATOM 1351 C C . SER A 1 165 ? -3.357 -8.700 18.626 1.00 74.88 165 SER A C 1
ATOM 1353 O O . SER A 1 165 ? -2.563 -7.843 19.029 1.00 74.88 165 SER A O 1
ATOM 1355 N N . ASP A 1 166 ? -3.839 -9.653 19.420 1.00 60.53 166 ASP A N 1
ATOM 1356 C CA . ASP A 1 166 ? -3.459 -9.839 20.822 1.00 60.53 166 ASP A CA 1
ATOM 1357 C C . ASP A 1 166 ? -2.056 -10.462 20.981 1.00 60.53 166 ASP A C 1
ATOM 1359 O O . ASP A 1 166 ? -1.522 -10.510 22.087 1.00 60.53 166 ASP A O 1
ATOM 1363 N N . TYR A 1 167 ? -1.441 -10.928 19.885 1.00 49.50 167 TYR A N 1
ATOM 1364 C CA . TYR A 1 167 ? -0.157 -11.646 19.877 1.00 49.50 167 TYR A CA 1
ATOM 1365 C C . TYR A 1 167 ? 1.044 -10.788 19.439 1.00 49.50 167 TYR A C 1
ATOM 1367 O O . TYR A 1 167 ? 2.173 -11.270 19.434 1.00 49.50 167 TYR A O 1
ATOM 1375 N N . SER A 1 168 ? 0.824 -9.524 19.071 1.00 44.72 168 SER A N 1
ATOM 1376 C CA . SER A 1 168 ? 1.869 -8.605 18.599 1.00 44.72 168 SER A CA 1
ATOM 1377 C C . SER A 1 168 ? 2.395 -7.719 19.744 1.00 44.72 168 SER A C 1
ATOM 1379 O O . SER A 1 168 ? 2.001 -6.564 19.892 1.00 44.72 168 SER A O 1
ATOM 1381 N N . GLU A 1 169 ? 3.284 -8.233 20.597 1.00 41.38 169 GLU A N 1
ATOM 1382 C CA . GLU A 1 169 ? 4.121 -7.339 21.429 1.00 41.38 169 GLU A CA 1
ATOM 1383 C C . GLU A 1 169 ? 5.160 -6.596 20.564 1.00 41.38 169 GLU A C 1
ATOM 1385 O O . GLU A 1 169 ? 5.527 -5.461 20.865 1.00 41.38 169 GLU A O 1
ATOM 1390 N N . ASP A 1 170 ? 5.537 -7.184 19.425 1.00 41.31 170 ASP A N 1
ATOM 1391 C CA . ASP A 1 170 ? 6.552 -6.660 18.517 1.00 41.31 170 ASP A CA 1
ATOM 1392 C C . ASP A 1 170 ? 5.918 -5.915 17.341 1.00 41.31 170 ASP A C 1
ATOM 1394 O O . ASP A 1 170 ? 5.759 -6.432 16.235 1.00 41.31 170 ASP A O 1
ATOM 1398 N N . VAL A 1 171 ? 5.557 -4.656 17.572 1.00 42.47 171 VAL A N 1
ATOM 1399 C CA . VAL A 1 171 ? 5.411 -3.692 16.476 1.00 42.47 171 VAL A CA 1
ATOM 1400 C C . VAL A 1 171 ? 6.802 -3.126 16.219 1.00 42.47 171 VAL A C 1
ATOM 1402 O O . VAL A 1 171 ? 7.136 -2.052 16.728 1.00 42.47 171 VAL A O 1
ATOM 1405 N N . VAL A 1 172 ? 7.598 -3.914 15.492 1.00 44.31 172 VAL A N 1
ATOM 1406 C CA . VAL A 1 172 ? 8.955 -3.600 15.021 1.00 44.31 172 VAL A CA 1
ATOM 1407 C C . VAL A 1 172 ? 8.994 -2.177 14.457 1.00 44.31 172 VAL A C 1
ATOM 1409 O O . VAL A 1 172 ? 8.048 -1.736 13.801 1.00 44.31 172 VAL A O 1
ATOM 1412 N N . ASP A 1 173 ? 10.055 -1.439 14.781 1.00 38.44 173 ASP A N 1
ATOM 1413 C CA . ASP A 1 173 ? 10.272 -0.061 14.347 1.00 38.44 173 ASP A CA 1
ATOM 1414 C C . ASP A 1 173 ? 10.209 0.046 12.815 1.00 38.44 173 ASP A C 1
ATOM 1416 O O . ASP A 1 173 ? 10.902 -0.660 12.082 1.00 38.44 173 ASP A O 1
ATOM 1420 N N . TYR A 1 174 ? 9.306 0.898 12.327 1.00 49.09 174 TYR A N 1
ATOM 1421 C CA . TYR A 1 174 ? 9.090 1.114 10.901 1.00 49.09 174 TYR A CA 1
ATOM 1422 C C . TYR A 1 174 ? 10.004 2.235 10.434 1.00 49.09 174 TYR A C 1
ATOM 1424 O O . TYR A 1 174 ? 9.769 3.383 10.795 1.00 49.09 174 TYR A O 1
ATOM 1432 N N . ILE A 1 175 ? 10.957 1.869 9.572 1.00 39.53 175 ILE A N 1
ATOM 1433 C CA . ILE A 1 175 ? 11.925 2.752 8.912 1.00 39.53 175 ILE A CA 1
ATOM 1434 C C . ILE A 1 175 ? 12.856 3.397 9.948 1.00 39.53 175 ILE A C 1
ATOM 1436 O O . ILE A 1 175 ? 12.466 4.297 10.683 1.00 39.53 175 ILE A O 1
ATOM 1440 N N . GLU A 1 176 ? 14.102 2.921 10.011 1.00 37.75 176 GLU A N 1
ATOM 1441 C CA . GLU A 1 176 ? 15.163 3.640 10.717 1.00 37.75 176 GLU A CA 1
ATOM 1442 C C . GLU A 1 176 ? 15.338 5.008 10.039 1.00 37.75 176 GLU A C 1
ATOM 1444 O O . GLU A 1 176 ? 15.990 5.126 9.002 1.00 37.75 176 GLU A O 1
ATOM 1449 N N . ASP A 1 177 ? 14.714 6.048 10.595 1.00 37.72 177 ASP A N 1
ATOM 1450 C CA . ASP A 1 177 ? 15.189 7.411 10.395 1.00 37.72 177 ASP A CA 1
ATOM 1451 C C . ASP A 1 177 ? 16.552 7.477 11.100 1.00 37.72 177 ASP A C 1
ATOM 1453 O O . ASP A 1 177 ? 16.622 7.552 12.327 1.00 37.72 177 ASP A O 1
ATOM 1457 N N . GLU A 1 178 ? 17.649 7.428 10.338 1.00 38.91 178 GLU A N 1
ATOM 1458 C CA . GLU A 1 178 ? 19.011 7.607 10.874 1.00 38.91 178 GLU A CA 1
ATOM 1459 C C . GLU A 1 178 ? 19.249 9.006 11.487 1.00 38.91 178 GLU A C 1
ATOM 1461 O O . GLU A 1 178 ? 20.315 9.252 12.042 1.00 38.91 178 GLU A O 1
ATOM 1466 N N . ASP A 1 179 ? 18.262 9.905 11.482 1.00 44.81 179 ASP A N 1
ATOM 1467 C CA . ASP A 1 179 ? 18.373 11.249 12.042 1.00 44.81 179 ASP A CA 1
ATOM 1468 C C . ASP A 1 179 ? 17.152 11.605 12.908 1.00 44.81 179 ASP A C 1
ATOM 1470 O O . ASP A 1 179 ? 16.229 12.280 12.459 1.00 44.81 179 ASP A O 1
ATOM 1474 N N . ASN A 1 180 ? 17.152 11.219 14.187 1.00 36.22 180 ASN A N 1
ATOM 1475 C CA . ASN A 1 180 ? 16.462 12.020 15.204 1.00 36.22 180 ASN A CA 1
ATOM 1476 C C . ASN A 1 180 ? 17.185 11.965 16.551 1.00 36.22 180 ASN A C 1
ATOM 1478 O O . ASN A 1 180 ? 16.874 11.197 17.462 1.00 36.22 180 ASN A O 1
ATOM 1482 N N . ASP A 1 181 ? 18.172 12.852 16.634 1.00 38.00 181 ASP A N 1
ATOM 1483 C CA . ASP A 1 181 ? 18.699 13.431 17.860 1.00 38.00 181 ASP A CA 1
ATOM 1484 C C . ASP A 1 181 ? 17.549 14.101 18.645 1.00 38.00 181 ASP A C 1
ATOM 1486 O O . ASP A 1 181 ? 16.985 15.118 18.242 1.00 38.00 181 ASP A O 1
ATOM 1490 N N . ASP A 1 182 ? 17.158 13.445 19.734 1.00 40.53 182 ASP A N 1
ATOM 1491 C CA . ASP A 1 182 ? 16.702 14.014 21.006 1.00 40.53 182 ASP A CA 1
ATOM 1492 C C . ASP A 1 182 ? 15.924 15.355 20.938 1.00 40.53 182 ASP A C 1
ATOM 1494 O O . ASP A 1 182 ? 16.415 16.425 21.306 1.00 40.53 182 ASP A O 1
ATOM 1498 N N . SER A 1 183 ? 14.643 15.315 20.548 1.00 41.03 183 SER A N 1
ATOM 1499 C CA . SER A 1 183 ? 13.693 16.366 20.944 1.00 41.03 183 SER A CA 1
ATOM 1500 C C . SER A 1 183 ? 12.270 15.835 21.158 1.00 41.03 183 SER A C 1
ATOM 1502 O O . SER A 1 183 ? 11.637 15.246 20.289 1.00 41.03 183 SER A O 1
ATOM 1504 N N . ASN A 1 184 ? 11.770 16.046 22.380 1.00 40.06 184 ASN A N 1
ATOM 1505 C CA . ASN A 1 184 ? 10.404 15.762 22.821 1.00 40.06 184 ASN A CA 1
ATOM 1506 C C . ASN A 1 184 ? 9.390 16.733 22.185 1.00 40.06 184 ASN A C 1
ATOM 1508 O O . ASN A 1 184 ? 8.819 17.561 22.897 1.00 40.06 184 ASN A O 1
ATOM 1512 N N . ASP A 1 185 ? 9.135 16.630 20.883 1.00 37.16 185 ASP A N 1
ATOM 1513 C CA . ASP A 1 185 ? 8.051 17.378 20.245 1.00 37.16 185 ASP A CA 1
ATOM 1514 C C . ASP A 1 185 ? 6.931 16.444 19.777 1.00 37.16 185 ASP A C 1
ATOM 1516 O O . ASP A 1 185 ? 7.060 15.629 18.868 1.00 37.16 185 ASP A O 1
ATOM 1520 N N . VAL A 1 186 ? 5.792 16.580 20.457 1.00 38.28 186 VAL A N 1
ATOM 1521 C CA . VAL A 1 186 ? 4.510 15.986 20.075 1.00 38.28 186 VAL A CA 1
ATOM 1522 C C . VAL A 1 186 ? 4.190 16.426 18.640 1.00 38.28 186 VAL A C 1
ATOM 1524 O O . VAL A 1 186 ? 4.125 17.635 18.395 1.00 38.28 186 VAL A O 1
ATOM 1527 N N . PRO A 1 187 ? 3.958 15.503 17.688 1.00 35.19 187 PRO A N 1
ATOM 1528 C CA . PRO A 1 187 ? 3.711 15.891 16.310 1.00 35.19 187 PRO A CA 1
ATOM 1529 C C . PRO A 1 187 ? 2.398 16.689 16.208 1.00 35.19 187 PRO A C 1
ATOM 1531 O O . PRO A 1 187 ? 1.399 16.338 16.850 1.00 35.19 187 PRO A O 1
ATOM 1534 N N . PRO A 1 188 ? 2.369 17.781 15.425 1.00 34.09 188 PRO A N 1
ATOM 1535 C CA . PRO A 1 188 ? 1.176 18.595 15.262 1.00 34.09 188 PRO A CA 1
ATOM 1536 C C . PRO A 1 188 ? 0.082 17.809 14.530 1.00 34.09 188 PRO A C 1
ATOM 1538 O O . PRO A 1 188 ? 0.339 17.072 13.581 1.00 34.09 188 PRO A O 1
ATOM 1541 N N . MET A 1 189 ? -1.162 17.997 14.972 1.00 31.31 189 MET A N 1
ATOM 1542 C CA . MET A 1 189 ? -2.348 17.357 14.399 1.00 31.31 189 MET A CA 1
ATOM 1543 C C . MET A 1 189 ? -2.465 17.682 12.894 1.00 31.31 189 MET A C 1
ATOM 1545 O O . MET A 1 189 ? -2.456 18.868 12.543 1.00 31.31 189 MET A O 1
ATOM 1549 N N . PRO A 1 190 ? -2.589 16.683 11.998 1.00 36.19 190 PRO A N 1
ATOM 1550 C CA . PRO A 1 190 ? -2.658 16.944 10.567 1.00 36.19 190 PRO A CA 1
ATOM 1551 C C . PRO A 1 190 ? -3.992 17.612 10.181 1.00 36.19 190 PRO A C 1
ATOM 1553 O O . PRO A 1 190 ? -5.026 17.366 10.814 1.00 36.19 190 PRO A O 1
ATOM 1556 N N . PRO A 1 191 ? -3.996 18.478 9.149 1.00 29.69 191 PRO A N 1
ATOM 1557 C CA . PRO A 1 191 ? -5.199 19.154 8.683 1.00 29.69 191 PRO A CA 1
ATOM 1558 C C . PRO A 1 191 ? -6.225 18.151 8.140 1.00 29.69 191 PRO A C 1
ATOM 1560 O O . PRO A 1 191 ? -5.882 17.202 7.440 1.00 29.69 191 PRO A O 1
ATOM 1563 N N . THR A 1 192 ? -7.505 18.386 8.435 1.00 29.22 192 THR A N 1
ATOM 1564 C CA . THR A 1 192 ? -8.635 17.592 7.936 1.00 29.22 192 THR A CA 1
ATOM 1565 C C . THR A 1 192 ? -8.700 17.659 6.406 1.00 29.22 192 THR A C 1
ATOM 1567 O O . THR A 1 192 ? -9.222 18.619 5.838 1.00 29.22 192 THR A O 1
ATOM 1570 N N . ILE A 1 193 ? -8.172 16.642 5.724 1.00 36.38 193 ILE A N 1
ATOM 1571 C CA . ILE A 1 193 ? -8.351 16.466 4.280 1.00 36.38 193 ILE A CA 1
ATOM 1572 C C . ILE A 1 193 ? -9.785 15.973 4.053 1.00 36.38 193 ILE A C 1
ATOM 1574 O O . ILE A 1 193 ? -10.184 14.926 4.561 1.00 36.38 193 ILE A O 1
ATOM 1578 N N . GLN A 1 194 ? -10.585 16.749 3.319 1.00 26.72 194 GLN A N 1
ATOM 1579 C CA . GLN A 1 194 ? -11.919 16.327 2.895 1.00 26.72 194 GLN A CA 1
ATOM 1580 C C . GLN A 1 194 ? -11.775 15.292 1.775 1.00 26.72 194 GLN A C 1
ATOM 1582 O O . GLN A 1 194 ? -11.427 15.639 0.649 1.00 26.72 194 GLN A O 1
ATOM 1587 N N . TYR A 1 195 ? -12.026 14.023 2.089 1.00 39.00 195 TYR A N 1
ATOM 1588 C CA . TYR A 1 195 ? -12.103 12.960 1.093 1.00 39.00 195 TYR A CA 1
ATOM 1589 C C . TYR A 1 195 ? -13.543 12.842 0.586 1.00 39.00 195 TYR A C 1
ATOM 1591 O O . TYR A 1 195 ? -14.474 12.646 1.368 1.00 39.00 195 TYR A O 1
ATOM 1599 N N . GLU A 1 196 ? -13.733 12.977 -0.728 1.00 31.38 196 GLU A N 1
ATOM 1600 C CA . GLU A 1 196 ? -15.001 12.650 -1.377 1.00 31.38 196 GLU A CA 1
ATOM 1601 C C . GLU A 1 196 ? -15.330 11.168 -1.142 1.00 31.38 196 GLU A C 1
ATOM 1603 O O . GLU A 1 196 ? -14.497 10.282 -1.334 1.00 31.38 196 GLU A O 1
ATOM 1608 N N . ASN A 1 197 ? -16.557 10.918 -0.679 1.00 32.03 197 ASN A N 1
ATOM 1609 C CA . ASN A 1 197 ? -17.077 9.603 -0.320 1.00 32.03 197 ASN A CA 1
ATOM 1610 C C . ASN A 1 197 ? -16.879 8.577 -1.444 1.00 32.03 197 ASN A C 1
ATOM 1612 O O . ASN A 1 197 ? -17.587 8.616 -2.451 1.00 32.03 197 ASN A O 1
ATOM 1616 N N . PHE A 1 198 ? -15.998 7.599 -1.232 1.00 38.75 198 PHE A N 1
ATOM 1617 C CA . PHE A 1 198 ? -15.939 6.408 -2.073 1.00 38.75 198 PHE A CA 1
ATOM 1618 C C . PHE A 1 198 ? -16.751 5.280 -1.424 1.00 38.75 198 PHE A C 1
ATOM 1620 O O . PHE A 1 198 ? -16.401 4.776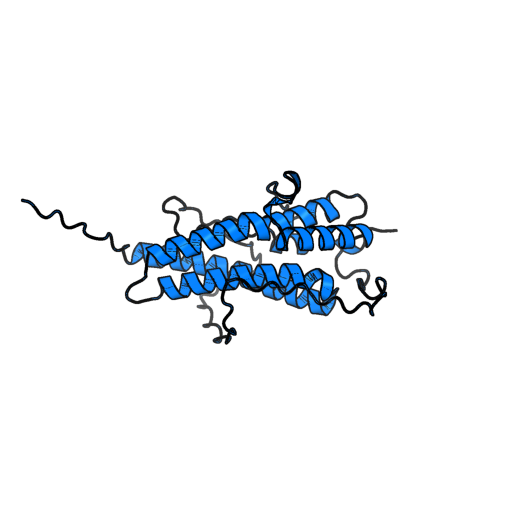 -0.354 1.00 38.75 198 PHE A O 1
ATOM 1627 N N . GLN A 1 199 ? -17.864 4.906 -2.062 1.00 30.95 199 GLN A N 1
ATOM 1628 C CA . GLN A 1 199 ? -18.627 3.703 -1.726 1.00 30.95 199 GLN A CA 1
ATOM 1629 C C . GLN A 1 199 ? -17.988 2.490 -2.418 1.00 30.95 199 GLN A C 1
ATOM 1631 O O . GLN A 1 199 ? -17.881 2.490 -3.646 1.00 30.95 199 GLN A O 1
ATOM 1636 N N . PRO A 1 200 ? -17.615 1.431 -1.684 1.00 35.12 200 PRO A N 1
ATOM 1637 C CA . PRO A 1 200 ? -17.272 0.164 -2.304 1.00 35.12 200 PRO A CA 1
ATOM 1638 C C . PRO A 1 200 ? -18.582 -0.526 -2.705 1.00 35.12 200 PRO A C 1
ATOM 1640 O O . PRO A 1 200 ? -19.375 -0.927 -1.856 1.00 35.12 200 PRO A O 1
ATOM 1643 N N . GLY A 1 201 ? -18.861 -0.608 -4.006 1.00 29.36 201 GLY A N 1
ATOM 1644 C CA . GLY A 1 201 ? -20.054 -1.303 -4.483 1.00 29.36 201 GLY A CA 1
ATOM 1645 C C . GLY A 1 201 ? -20.435 -0.999 -5.926 1.00 29.36 201 GLY A C 1
ATOM 1646 O O . GLY A 1 201 ? -21.105 -0.012 -6.206 1.00 29.36 201 GLY A O 1
ATOM 1647 N N . SER A 1 202 ? -20.061 -1.917 -6.819 1.00 37.47 202 SER A N 1
ATOM 1648 C CA . SER A 1 202 ? -20.707 -2.206 -8.108 1.00 37.47 202 SER A CA 1
ATOM 1649 C C . SER A 1 202 ? -21.130 -1.015 -8.971 1.00 37.47 202 SER A C 1
ATOM 1651 O O . SER A 1 202 ? -22.313 -0.686 -9.063 1.00 37.47 202 SER A O 1
ATOM 1653 N N . ARG A 1 203 ? -20.189 -0.493 -9.763 1.00 27.53 203 ARG A N 1
ATOM 1654 C CA . ARG A 1 203 ? -20.484 -0.061 -11.135 1.00 27.53 203 ARG A CA 1
ATOM 1655 C C . ARG A 1 203 ? -19.347 -0.482 -12.052 1.00 27.53 203 ARG A C 1
ATOM 1657 O O . ARG A 1 203 ? -18.237 0.019 -11.934 1.00 27.53 203 ARG A O 1
ATOM 1664 N N . SER A 1 204 ? -19.652 -1.387 -12.981 1.00 41.03 204 SER A N 1
ATOM 1665 C CA . SER A 1 204 ? -18.872 -1.569 -14.200 1.00 41.03 204 SER A CA 1
ATOM 1666 C C . SER A 1 204 ? -18.755 -0.219 -14.902 1.00 41.03 204 SER A C 1
ATOM 1668 O O . SER A 1 204 ? -19.700 0.254 -15.529 1.00 41.03 204 SER A O 1
ATOM 1670 N N . ALA A 1 205 ? -17.595 0.402 -14.775 1.00 29.31 205 ALA A N 1
ATOM 1671 C CA . ALA A 1 205 ? -17.117 1.402 -15.701 1.00 29.31 205 ALA A CA 1
ATOM 1672 C C . ALA A 1 205 ? -15.802 0.848 -16.233 1.00 29.31 205 ALA A C 1
ATOM 1674 O O . ALA A 1 205 ? -14.744 1.028 -15.637 1.00 29.31 205 ALA A O 1
ATOM 1675 N N . SER A 1 206 ? -15.892 0.097 -17.331 1.00 31.89 206 SER A N 1
ATOM 1676 C CA . SER A 1 206 ? -14.731 -0.119 -18.186 1.00 31.89 206 SER A CA 1
ATOM 1677 C C . SER A 1 206 ? -14.106 1.252 -18.458 1.00 31.89 206 SER A C 1
ATOM 1679 O O . SER A 1 206 ? -14.858 2.193 -18.745 1.00 31.89 206 SER A O 1
ATOM 1681 N N . PRO A 1 207 ? -12.777 1.407 -18.367 1.00 33.94 207 PRO A N 1
ATOM 1682 C CA . PRO A 1 207 ? -12.149 2.647 -18.778 1.00 33.94 207 PRO A CA 1
ATOM 1683 C C . PRO A 1 207 ? -12.544 2.884 -20.234 1.00 33.94 207 PRO A C 1
ATOM 1685 O O . PRO A 1 207 ? -12.342 2.014 -21.083 1.00 33.94 207 PRO A O 1
ATOM 1688 N N . ALA A 1 208 ? -13.157 4.028 -20.526 1.00 30.00 208 ALA A N 1
ATOM 1689 C CA . ALA A 1 208 ? -13.297 4.474 -21.899 1.00 30.00 208 ALA A CA 1
ATOM 1690 C C . ALA A 1 208 ? -11.886 4.819 -22.387 1.00 30.00 208 ALA A C 1
ATOM 1692 O O . ALA A 1 208 ? -11.398 5.930 -22.179 1.00 30.00 208 ALA A O 1
ATOM 1693 N N . PHE A 1 209 ? -11.208 3.828 -22.964 1.00 37.97 209 PHE A N 1
ATOM 1694 C CA . PHE A 1 209 ? -10.000 4.037 -23.741 1.00 37.97 209 PHE A CA 1
ATOM 1695 C C . PHE A 1 209 ? -10.395 4.911 -24.931 1.00 37.97 209 PHE A C 1
ATOM 1697 O O . PHE A 1 209 ? -11.073 4.464 -25.852 1.00 37.97 209 PHE A O 1
ATOM 1704 N N . SER A 1 210 ? -10.044 6.193 -24.860 1.00 32.94 210 SER A N 1
ATOM 1705 C CA . SER A 1 210 ? -9.948 7.012 -26.061 1.00 32.94 210 SER A CA 1
ATOM 1706 C C . SER A 1 210 ? -8.706 6.531 -26.805 1.00 32.94 210 SER A C 1
ATOM 1708 O O . SER A 1 210 ? -7.607 6.541 -26.255 1.00 32.94 210 SER A O 1
ATOM 1710 N N . GLU A 1 211 ? -8.908 6.032 -28.020 1.00 39.59 211 GLU A N 1
ATOM 1711 C CA . GLU A 1 211 ? -7.892 5.440 -28.902 1.00 39.59 211 GLU A CA 1
ATOM 1712 C C . GLU A 1 211 ? -6.941 6.490 -29.525 1.00 39.59 211 GLU A C 1
ATOM 1714 O O . GLU A 1 211 ? -6.542 6.341 -30.670 1.00 39.59 211 GLU A O 1
ATOM 1719 N N . ASP A 1 212 ? -6.568 7.557 -28.807 1.00 39.94 212 ASP A N 1
ATOM 1720 C CA . ASP A 1 212 ? -5.864 8.713 -29.400 1.00 39.94 212 ASP A CA 1
ATOM 1721 C C . ASP A 1 212 ? -4.676 9.239 -28.559 1.00 39.94 212 ASP A C 1
ATOM 1723 O O . ASP A 1 212 ? -4.491 10.448 -28.423 1.00 39.94 212 ASP A O 1
ATOM 1727 N N . ASP A 1 213 ? -3.820 8.370 -28.006 1.00 41.22 213 ASP A N 1
ATOM 1728 C CA . ASP A 1 213 ? -2.474 8.820 -27.587 1.00 41.22 213 ASP A CA 1
ATOM 1729 C C . ASP A 1 213 ? -1.412 7.714 -27.722 1.00 41.22 213 ASP A C 1
ATOM 1731 O O . ASP A 1 213 ? -0.890 7.157 -26.753 1.00 41.22 213 ASP A O 1
ATOM 1735 N N . ASP A 1 214 ? -1.104 7.394 -28.979 1.00 41.69 214 ASP A N 1
ATOM 1736 C CA . ASP A 1 214 ? -0.137 6.391 -29.451 1.00 41.69 214 ASP A CA 1
ATOM 1737 C C . ASP A 1 214 ? 1.340 6.786 -29.231 1.00 41.69 214 ASP A C 1
ATOM 1739 O O . ASP A 1 214 ? 2.225 6.512 -30.042 1.00 41.69 214 ASP A O 1
ATOM 1743 N N . SER A 1 215 ? 1.664 7.440 -28.116 1.00 45.72 215 SER A N 1
ATOM 1744 C CA . SER A 1 215 ? 3.042 7.841 -27.827 1.00 45.72 215 SER A CA 1
ATOM 1745 C C . SER A 1 215 ? 3.525 7.371 -26.463 1.00 45.72 215 SER A C 1
ATOM 1747 O O . SER A 1 215 ? 4.064 8.166 -25.709 1.00 45.72 215 SER A O 1
ATOM 1749 N N . PHE A 1 216 ? 3.417 6.065 -26.177 1.00 48.22 216 PHE A N 1
ATOM 1750 C CA . PHE A 1 216 ? 4.583 5.244 -25.794 1.00 48.22 216 PHE A CA 1
ATOM 1751 C C . PHE A 1 216 ? 5.860 5.960 -25.302 1.00 48.22 216 PHE A C 1
ATOM 1753 O O . PHE A 1 216 ? 6.302 5.876 -24.164 1.00 48.22 216 PHE A O 1
ATOM 1760 N N . ASP A 1 217 ? 6.504 6.641 -26.251 1.00 45.69 217 ASP A N 1
ATOM 1761 C CA . ASP A 1 217 ? 7.821 7.274 -26.117 1.00 45.69 217 ASP A CA 1
ATOM 1762 C C . ASP A 1 217 ? 7.796 8.581 -25.310 1.00 45.69 217 ASP A C 1
ATOM 1764 O O . ASP A 1 217 ? 8.827 9.053 -24.841 1.00 45.69 217 ASP A O 1
ATOM 1768 N N . LYS A 1 218 ? 6.609 9.146 -25.080 1.00 47.47 218 LYS A N 1
ATOM 1769 C CA . LYS A 1 218 ? 6.360 10.245 -24.141 1.00 47.47 218 LYS A CA 1
ATOM 1770 C C . LYS A 1 218 ? 6.072 9.748 -22.715 1.00 47.47 218 LYS A C 1
ATOM 1772 O O . LYS A 1 218 ? 5.955 10.574 -21.812 1.00 47.47 218 LYS A O 1
ATOM 1777 N N . PHE A 1 219 ? 5.922 8.431 -22.504 1.00 49.69 219 PHE A N 1
ATOM 1778 C CA . PHE A 1 219 ? 5.448 7.849 -21.236 1.00 49.69 219 PHE A CA 1
ATOM 1779 C C . PHE A 1 219 ? 6.536 7.699 -20.179 1.00 49.69 219 PHE A C 1
ATOM 1781 O O . PHE A 1 219 ? 6.218 7.592 -18.994 1.00 49.69 219 PHE A O 1
ATOM 1788 N N . ILE A 1 220 ? 7.797 7.626 -20.594 1.00 53.38 220 ILE A N 1
ATOM 1789 C CA . ILE A 1 220 ? 8.909 7.254 -19.728 1.00 53.38 220 ILE A CA 1
ATOM 1790 C C . ILE A 1 220 ? 10.064 8.214 -20.013 1.00 53.38 220 ILE A C 1
ATOM 1792 O O . ILE A 1 220 ? 10.965 7.939 -20.795 1.00 53.38 220 ILE A O 1
ATOM 1796 N N . SER A 1 221 ? 9.989 9.395 -19.407 1.00 49.03 221 SER A N 1
ATOM 1797 C CA . SER A 1 221 ? 11.092 10.352 -19.353 1.00 49.03 221 SER A CA 1
ATOM 1798 C C . SER A 1 221 ? 11.768 10.196 -17.993 1.00 49.03 221 SER A C 1
ATOM 1800 O O . SER A 1 221 ? 11.491 10.971 -17.078 1.00 49.03 221 SER A O 1
ATOM 1802 N N . PHE A 1 222 ? 12.632 9.196 -17.831 1.00 52.12 222 PHE A N 1
ATOM 1803 C CA . PHE A 1 222 ? 13.584 9.240 -16.722 1.00 52.12 222 PHE A CA 1
ATOM 1804 C C . PHE A 1 222 ? 14.710 10.188 -17.107 1.00 52.12 222 PHE A C 1
ATOM 1806 O O . PHE A 1 222 ? 15.273 10.090 -18.201 1.00 52.12 222 PHE A O 1
ATOM 1813 N N . ARG A 1 223 ? 15.033 11.134 -16.231 1.00 44.97 223 ARG A N 1
ATOM 1814 C CA . ARG A 1 223 ? 16.279 11.882 -16.370 1.00 44.97 223 ARG A CA 1
ATOM 1815 C C . ARG A 1 223 ? 17.403 10.968 -15.891 1.00 44.97 223 ARG A C 1
ATOM 1817 O O . ARG A 1 223 ? 17.326 10.434 -14.788 1.00 44.97 223 ARG A O 1
ATOM 1824 N N . LEU A 1 224 ? 18.423 10.787 -16.732 1.00 39.47 224 LEU A N 1
ATOM 1825 C CA . LEU A 1 224 ? 19.663 10.102 -16.351 1.00 39.47 224 LEU A CA 1
ATOM 1826 C C . LEU A 1 224 ? 20.193 10.694 -15.031 1.00 39.47 224 LEU A C 1
ATOM 1828 O O . LEU A 1 224 ? 20.283 11.921 -14.918 1.00 39.47 224 LEU A O 1
ATOM 1832 N N . GLY A 1 225 ? 20.561 9.846 -14.071 1.00 41.44 225 GLY A N 1
ATOM 1833 C CA . GLY A 1 225 ? 21.185 10.249 -12.809 1.00 41.44 225 GLY A CA 1
ATOM 1834 C C . GLY A 1 225 ? 20.263 10.568 -11.629 1.00 41.44 225 GLY A C 1
ATOM 1835 O O . GLY A 1 225 ? 20.781 10.916 -10.570 1.00 41.44 225 GLY A O 1
ATOM 1836 N N . GLU A 1 226 ? 18.931 10.479 -11.755 1.00 45.84 226 GLU A N 1
ATOM 1837 C CA . GLU A 1 226 ? 18.018 10.794 -10.633 1.00 45.84 226 GLU A CA 1
ATOM 1838 C C . GLU A 1 226 ? 17.836 9.632 -9.634 1.00 45.84 226 GLU A C 1
ATOM 1840 O O . GLU A 1 226 ? 17.521 9.888 -8.476 1.00 45.84 226 GLU A O 1
ATOM 1845 N N . PHE A 1 227 ? 18.160 8.389 -10.021 1.00 50.78 227 PHE A N 1
ATOM 1846 C CA . PHE A 1 227 ? 18.560 7.333 -9.080 1.00 50.78 227 PHE A CA 1
ATOM 1847 C C . PHE A 1 227 ? 19.742 6.568 -9.666 1.00 50.78 227 PHE A C 1
ATOM 1849 O O . PHE A 1 227 ? 19.755 6.281 -10.863 1.00 50.78 227 PHE A O 1
ATOM 1856 N N . LYS A 1 228 ? 20.682 6.139 -8.815 1.00 47.06 228 LYS A N 1
ATOM 1857 C CA . LYS A 1 228 ? 21.752 5.211 -9.228 1.00 47.06 228 LYS A CA 1
ATOM 1858 C C . LYS A 1 228 ? 21.192 3.920 -9.848 1.00 47.06 228 LYS A C 1
ATOM 1860 O O . LYS A 1 228 ? 21.856 3.312 -10.677 1.00 47.06 228 LYS A O 1
ATOM 1865 N N . GLU A 1 229 ? 19.972 3.535 -9.472 1.00 50.44 229 GLU A N 1
ATOM 1866 C CA . GLU A 1 229 ? 19.254 2.346 -9.954 1.00 50.44 229 GLU A CA 1
ATOM 1867 C C . GLU A 1 229 ? 18.717 2.478 -11.397 1.00 50.44 229 GLU A C 1
ATOM 1869 O O . GLU A 1 229 ? 18.518 1.466 -12.067 1.00 50.44 229 GLU A O 1
ATOM 1874 N N . PHE A 1 230 ? 18.523 3.702 -11.910 1.00 52.44 230 PHE A N 1
ATOM 1875 C CA . PHE A 1 230 ? 18.119 3.963 -13.305 1.00 52.44 230 PHE A CA 1
ATOM 1876 C C . PHE A 1 230 ? 19.315 4.175 -14.250 1.00 52.44 230 PHE A C 1
ATOM 1878 O O . PHE A 1 230 ? 19.125 4.271 -15.461 1.00 52.44 230 PHE A O 1
ATOM 1885 N N . ASP A 1 231 ? 20.541 4.236 -13.720 1.00 45.16 231 ASP A N 1
ATOM 1886 C CA . ASP A 1 231 ? 21.769 4.457 -14.500 1.00 45.16 231 ASP A CA 1
ATOM 1887 C C . ASP A 1 231 ? 22.398 3.156 -15.039 1.00 45.16 231 ASP A C 1
ATOM 1889 O O . ASP A 1 231 ? 23.397 3.192 -15.763 1.00 45.16 231 ASP A O 1
ATOM 1893 N N . CYS A 1 232 ? 21.817 1.990 -14.744 1.00 38.38 232 CYS A N 1
ATOM 1894 C CA . CYS A 1 232 ? 22.278 0.710 -15.280 1.00 38.38 232 CYS A CA 1
ATOM 1895 C C . CYS A 1 232 ? 21.724 0.455 -16.690 1.00 38.38 232 CYS A C 1
ATOM 1897 O O . CYS A 1 232 ? 20.865 -0.401 -16.887 1.00 38.38 232 CYS A O 1
ATOM 1899 N N . SER A 1 233 ? 22.217 1.189 -17.690 1.00 35.41 233 SER A N 1
ATOM 1900 C CA . SER A 1 233 ? 22.386 0.668 -19.060 1.00 35.41 233 SER A CA 1
ATOM 1901 C C . SER A 1 233 ? 23.242 1.602 -19.924 1.00 35.41 233 SER A C 1
ATOM 1903 O O . SER A 1 233 ? 22.752 2.573 -20.497 1.00 35.41 233 SER A O 1
ATOM 1905 N N . PHE A 1 234 ? 24.519 1.240 -20.072 1.00 34.97 234 PHE A N 1
ATOM 1906 C CA . PHE A 1 234 ? 25.243 1.317 -21.344 1.00 34.97 234 PHE A CA 1
ATOM 1907 C C . PHE A 1 234 ? 26.100 0.066 -21.514 1.00 34.97 234 PHE A C 1
ATOM 1909 O O . PHE A 1 234 ? 26.790 -0.309 -20.538 1.00 34.97 234 PHE A O 1
#

Radius of gyration: 20.69 Å; chains: 1; bounding box: 59×40×64 Å